Protein AF-A0A2W1DIC0-F1 (afdb_monomer_lite)

Sequence (250 aa):
MKRNQKINVSHQEVILMSDQAVETLIDGVRSHMSVMFKICEAIAMLDMIGAFAQLVTVNNYTQPQLTDTLAIDAGRHPIKEKIMQTKFVPNDVYATQQTRFQIITGCNMSGKSTYVRSVALMTIMAQIGSYVPANYASFPILHQLFARLGMDDNIETNVSTFSAEMRDIAFILRNVDRHSLVIIDELGRGTSTRDGLAIALAIAEALVSSRALVWFATHFKDLATIMGERAGVQNLHLAVQVSSILTERV

Foldseek 3Di:
DVVVVVVVVVVVVVVVVVVVVVVVVVVVVVVCVVVVVVVVVVVVVVVVVVVLVVCVVVAVFAQEAADQWWWFAQAFQPPCCVVDPDHTGGDIDTAHLQQQAEEEEEDPPLCLLVVLVSSVVQQVCNVVRHTGRGNYTYDYQADEEQEDADDDDDPPDPDQPLVVSVVSLVVCLVPQALRYEYEAAAFQPRDDPVVRLVVLLVSSVSNNVRSHRYYHYYHPPVSLVVCVVPGNHDYHYRDDDDPPPDPPDD

Radius of gyration: 28.2 Å; chains: 1; bounding box: 58×51×104 Å

InterPro domains:
  IPR000432 DNA mismatch repair protein MutS, C-terminal [PF00488] (102-242)
  IPR000432 DNA mismatch repair protein MutS, C-terminal [PS00486] (180-196)
  IPR000432 DNA mismatch repair protein MutS, C-terminal [SM00534] (99-247)
  IPR027417 P-loop containing nucleoside triphosphate hydrolase [G3DSA:3.40.50.300] (62-248)
  IPR027417 P-loop containing nucleoside triphosphate hydrolase [SSF52540] (61-241)
  IPR036187 DNA mismatch repair protein MutS, core domain superfamily [SSF48334] (2-57)
  IPR045076 DNA mismatch repair MutS [PTHR11361] (3-241)

Structure (mmCIF, N/CA/C/O backbone):
data_AF-A0A2W1DIC0-F1
#
_entry.id   AF-A0A2W1DIC0-F1
#
loop_
_atom_site.group_PDB
_atom_site.id
_atom_site.type_symbol
_atom_site.label_atom_id
_atom_site.label_alt_id
_atom_site.label_comp_id
_atom_site.label_asym_id
_atom_site.label_entity_id
_atom_site.label_seq_id
_atom_site.pdbx_PDB_ins_code
_atom_site.Cartn_x
_atom_site.Cartn_y
_atom_site.Cartn_z
_atom_site.occupancy
_atom_site.B_iso_or_equiv
_atom_site.auth_seq_id
_atom_site.auth_comp_id
_atom_site.auth_asym_id
_atom_site.auth_atom_id
_atom_site.pdbx_PDB_model_num
ATOM 1 N N . MET A 1 1 ? -28.630 36.561 60.804 1.00 62.22 1 MET A N 1
ATOM 2 C CA . MET A 1 1 ? -27.604 35.510 61.011 1.00 62.22 1 MET A CA 1
ATOM 3 C C . MET A 1 1 ? -28.170 34.085 61.029 1.00 62.22 1 MET A C 1
ATOM 5 O O . MET A 1 1 ? -27.866 33.357 60.098 1.00 62.22 1 MET A O 1
ATOM 9 N N . LYS A 1 2 ? -29.040 33.679 61.975 1.00 71.00 2 LYS A N 1
ATOM 10 C CA . LYS A 1 2 ? -29.542 32.281 62.075 1.00 71.00 2 LYS A CA 1
ATOM 11 C C . LYS A 1 2 ? -30.281 31.734 60.834 1.00 71.00 2 LYS A C 1
ATOM 13 O O . LYS A 1 2 ? -30.139 30.559 60.519 1.00 71.00 2 LYS A O 1
ATOM 18 N N . ARG A 1 3 ? -31.051 32.565 60.113 1.00 74.31 3 ARG A N 1
ATOM 19 C CA . ARG A 1 3 ? -31.735 32.161 58.861 1.00 74.31 3 ARG A CA 1
ATOM 20 C C . ARG A 1 3 ? -30.752 31.846 57.726 1.00 74.31 3 ARG A C 1
ATOM 22 O O . ARG A 1 3 ? -30.883 30.794 57.121 1.00 74.31 3 ARG A O 1
ATOM 29 N N . ASN A 1 4 ? -29.741 32.690 57.506 1.00 82.81 4 ASN A N 1
ATOM 30 C CA . ASN A 1 4 ? -28.702 32.439 56.494 1.00 82.81 4 ASN A CA 1
ATOM 31 C C . ASN A 1 4 ? -27.898 31.174 56.813 1.00 82.81 4 ASN A C 1
ATOM 33 O O . ASN A 1 4 ? -27.557 30.416 55.917 1.00 82.81 4 ASN A O 1
ATOM 37 N N . GLN A 1 5 ? -27.650 30.912 58.097 1.00 84.81 5 GLN A N 1
ATOM 38 C CA . GLN A 1 5 ? -26.963 29.699 58.532 1.00 84.81 5 GLN A CA 1
ATOM 39 C C . GLN A 1 5 ? -27.799 28.437 58.255 1.00 84.81 5 GLN A C 1
ATOM 41 O O . GLN A 1 5 ? -27.263 27.46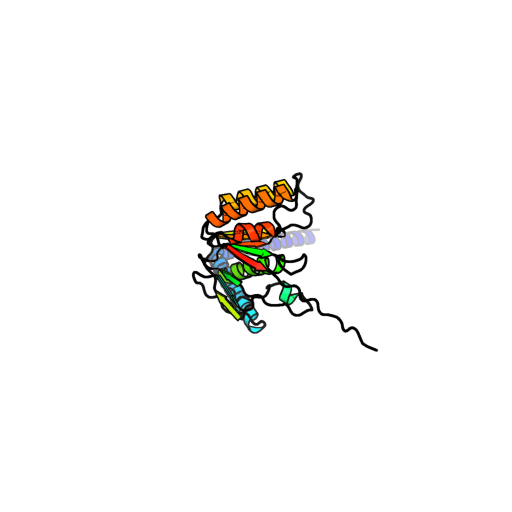1 57.750 1.00 84.81 5 GLN A O 1
ATOM 46 N N . LYS A 1 6 ? -29.120 28.479 58.491 1.00 86.31 6 LYS A N 1
ATOM 47 C CA . LYS A 1 6 ? -30.041 27.396 58.098 1.00 86.31 6 LYS A CA 1
ATOM 48 C C . LYS A 1 6 ? -30.091 27.181 56.583 1.00 86.31 6 LYS A C 1
ATOM 50 O O . LYS A 1 6 ? -30.068 26.039 56.152 1.00 86.31 6 LYS A O 1
ATOM 55 N N . ILE A 1 7 ? -30.123 28.260 55.797 1.00 88.81 7 ILE A N 1
ATOM 56 C CA . ILE A 1 7 ? -30.097 28.178 54.328 1.00 88.81 7 ILE A CA 1
ATOM 57 C C . ILE A 1 7 ? -28.810 27.492 53.855 1.00 88.81 7 ILE A C 1
ATOM 59 O O . ILE A 1 7 ? -28.879 26.591 53.027 1.00 88.81 7 ILE A O 1
ATOM 63 N N . ASN A 1 8 ? -27.656 27.852 54.423 1.00 89.81 8 ASN A N 1
ATOM 64 C CA . ASN A 1 8 ? -26.382 27.225 54.065 1.00 89.81 8 ASN A CA 1
ATOM 65 C C . ASN A 1 8 ? -26.330 25.735 54.430 1.00 89.81 8 ASN A C 1
ATOM 67 O O . ASN A 1 8 ? -25.826 24.946 53.638 1.00 89.81 8 ASN A O 1
ATOM 71 N N . VAL A 1 9 ? -26.872 25.340 55.588 1.00 92.12 9 VAL A N 1
ATOM 72 C CA . VAL A 1 9 ? -26.938 23.923 55.989 1.00 92.12 9 VAL A CA 1
ATOM 73 C C . VAL A 1 9 ? -27.838 23.129 55.042 1.00 92.12 9 VAL A C 1
ATOM 75 O O . VAL A 1 9 ? -27.409 22.101 54.530 1.00 92.12 9 VAL A O 1
ATOM 78 N N . SER A 1 10 ? -29.038 23.629 54.731 1.00 91.12 10 SER A N 1
ATOM 79 C CA . SER A 1 10 ? -29.931 22.966 53.771 1.00 91.12 10 SER A CA 1
ATOM 80 C C . SER A 1 10 ? -29.324 22.888 52.367 1.00 91.12 10 SER A C 1
ATOM 82 O O . SER A 1 10 ? -29.499 21.891 51.680 1.00 91.12 10 SER A O 1
ATOM 84 N N . HIS A 1 11 ? -28.572 23.905 51.941 1.00 92.88 11 HIS A N 1
ATOM 85 C CA . HIS A 1 11 ? -27.862 23.878 50.663 1.00 92.88 11 HIS A CA 1
ATOM 86 C C . HIS A 1 11 ? -26.761 22.804 50.631 1.00 92.88 11 HIS A C 1
ATOM 88 O O . HIS A 1 11 ? -26.631 22.092 49.640 1.00 92.88 11 HIS A O 1
ATOM 94 N N . GLN A 1 12 ? -25.986 22.652 51.710 1.00 93.00 12 GLN A N 1
ATOM 95 C CA . GLN A 1 12 ? -24.980 21.588 51.819 1.00 93.00 12 GLN A CA 1
ATOM 96 C C . GLN A 1 12 ? -25.612 20.192 51.822 1.00 93.00 12 GLN A C 1
ATOM 98 O O . GLN A 1 12 ? -25.089 19.288 51.179 1.00 93.00 12 GLN A O 1
ATOM 103 N N . GLU A 1 13 ? -26.746 20.028 52.501 1.00 93.88 13 GLU A N 1
ATOM 104 C CA . GLU A 1 13 ? -27.488 18.766 52.538 1.00 93.88 13 GLU A CA 1
ATOM 105 C C . GLU A 1 13 ? -28.014 18.377 51.148 1.00 93.88 13 GLU A C 1
ATOM 107 O O . GLU A 1 13 ? -27.841 17.238 50.723 1.00 93.88 13 GLU A O 1
ATOM 112 N N . VAL A 1 14 ? -28.550 19.339 50.387 1.00 94.94 14 VAL A N 1
ATOM 113 C CA . VAL A 1 14 ? -28.974 19.116 48.993 1.00 94.94 14 VAL A CA 1
ATOM 114 C C . VAL A 1 14 ? -27.804 18.686 48.106 1.00 94.94 14 VAL A C 1
ATOM 116 O O . VAL A 1 14 ? -27.973 17.779 47.291 1.00 94.94 14 VAL A O 1
ATOM 119 N N . ILE A 1 15 ? -26.623 19.295 48.260 1.00 95.50 15 ILE A N 1
ATOM 120 C CA . ILE A 1 15 ? -25.428 18.895 47.500 1.00 95.50 15 ILE A CA 1
ATOM 121 C C . ILE A 1 15 ? -25.022 17.463 47.853 1.00 95.50 15 ILE A C 1
ATOM 123 O O . ILE A 1 15 ? -24.883 16.644 46.954 1.00 95.50 15 ILE A O 1
ATOM 127 N N . LEU A 1 16 ? -24.917 17.134 49.144 1.00 95.62 16 LEU A N 1
ATOM 128 C CA . LEU A 1 16 ? -24.534 15.792 49.597 1.00 95.62 16 LEU A CA 1
ATOM 129 C C . LEU A 1 16 ? -25.496 14.711 49.088 1.00 95.62 16 LEU A C 1
ATOM 131 O O . LEU A 1 16 ? -25.061 13.669 48.603 1.00 95.62 16 LEU A O 1
ATOM 135 N N . MET A 1 17 ? -26.805 14.970 49.153 1.00 95.25 17 MET A N 1
ATOM 136 C CA . MET A 1 17 ? -27.811 14.053 48.613 1.00 95.25 17 MET A CA 1
ATOM 137 C C . MET A 1 17 ? -27.709 13.916 47.088 1.00 95.25 17 MET A C 1
ATOM 139 O O . MET A 1 17 ? -27.950 12.833 46.554 1.00 95.25 17 MET A O 1
ATOM 143 N N . SER A 1 18 ? -27.348 14.994 46.386 1.00 95.81 18 SER A N 1
ATOM 144 C CA . SER A 1 18 ? -27.153 14.974 44.932 1.00 95.81 18 SER A CA 1
ATOM 145 C C . SER A 1 18 ? -25.925 14.151 44.545 1.00 95.81 18 SER A C 1
ATOM 147 O O . SER A 1 18 ? -26.024 13.309 43.654 1.00 95.81 18 SER A O 1
ATOM 149 N N . ASP A 1 19 ? -24.803 14.326 45.246 1.00 96.44 19 ASP A N 1
ATOM 150 C CA . ASP A 1 19 ? -23.578 13.554 45.016 1.00 96.44 19 ASP A CA 1
ATOM 151 C C . ASP A 1 19 ? -23.823 12.060 45.258 1.00 96.44 19 ASP A C 1
ATOM 153 O O . ASP A 1 19 ? -23.494 11.230 44.412 1.00 96.44 19 ASP A O 1
ATOM 157 N N . GLN A 1 20 ? -24.513 11.714 46.350 1.00 96.44 20 GLN A N 1
ATOM 158 C CA . GLN A 1 20 ? -24.865 10.326 46.653 1.00 96.44 20 GLN A CA 1
ATOM 159 C C . GLN A 1 20 ? -25.781 9.706 45.584 1.00 96.44 20 GLN A C 1
ATOM 161 O O . GLN A 1 20 ? -25.630 8.531 45.228 1.00 96.44 20 GLN A O 1
ATOM 166 N N . ALA A 1 21 ? -26.726 10.481 45.042 1.00 96.31 21 ALA A N 1
ATOM 167 C CA . ALA A 1 21 ? -27.573 10.028 43.942 1.00 96.31 21 ALA A CA 1
ATOM 168 C C . ALA A 1 21 ? -26.755 9.776 42.663 1.00 96.31 21 ALA A C 1
ATOM 170 O O . ALA A 1 21 ? -26.974 8.763 41.996 1.00 96.31 21 ALA A O 1
ATOM 171 N N . VAL A 1 22 ? -25.792 10.649 42.342 1.00 96.75 22 VAL A N 1
ATOM 172 C CA . VAL A 1 22 ? -24.890 10.481 41.190 1.00 96.75 22 VAL A CA 1
ATOM 173 C C . VAL A 1 22 ? -23.986 9.260 41.366 1.00 96.75 22 VAL A C 1
ATOM 175 O O . VAL A 1 22 ? -23.890 8.460 40.438 1.00 96.75 22 VAL A O 1
ATOM 178 N N . GLU A 1 23 ? -23.375 9.065 42.536 1.00 95.94 23 GLU A N 1
ATOM 179 C CA . GLU A 1 23 ? -22.540 7.888 42.823 1.00 95.94 23 GLU A CA 1
ATOM 180 C C . GLU A 1 23 ? -23.328 6.586 42.659 1.00 95.94 23 GLU A C 1
ATOM 182 O O . GLU A 1 23 ? -22.889 5.678 41.953 1.00 95.94 23 GLU A O 1
ATOM 187 N N . THR A 1 24 ? -24.544 6.531 43.213 1.00 96.06 24 THR A N 1
ATOM 188 C CA . THR A 1 24 ? -25.430 5.363 43.080 1.00 96.06 24 THR A CA 1
ATOM 189 C C . THR A 1 24 ? -25.750 5.069 41.612 1.00 96.06 24 THR A C 1
ATOM 191 O O . THR A 1 24 ? -25.794 3.912 41.190 1.00 96.06 24 THR A O 1
ATOM 194 N N . LEU A 1 25 ? -25.955 6.115 40.807 1.00 95.44 25 LEU A N 1
ATOM 195 C CA . LEU A 1 25 ? -26.259 5.986 39.385 1.00 95.44 25 LEU A CA 1
ATOM 196 C C . LEU A 1 25 ? -25.032 5.521 38.589 1.00 95.44 25 LEU A C 1
ATOM 198 O O . LEU A 1 25 ? -25.156 4.639 37.739 1.00 95.44 25 LEU A O 1
ATOM 202 N N . ILE A 1 26 ? -23.842 6.043 38.902 1.00 95.50 26 ILE A N 1
ATOM 203 C CA . ILE A 1 26 ? -22.571 5.599 38.314 1.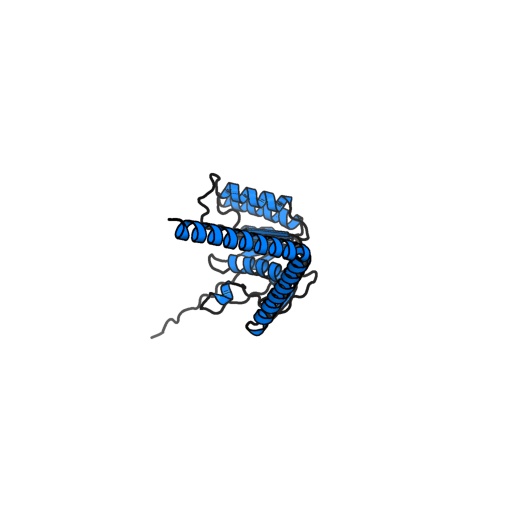00 95.50 26 ILE A CA 1
ATOM 204 C C . ILE A 1 26 ? -22.322 4.122 38.630 1.00 95.50 26 ILE A C 1
ATOM 206 O O . ILE A 1 26 ? -21.992 3.357 37.721 1.00 95.50 26 ILE A O 1
ATOM 210 N N . ASP A 1 27 ? -22.512 3.693 39.876 1.00 94.38 27 ASP A N 1
ATOM 211 C CA . ASP A 1 27 ? -22.325 2.293 40.263 1.00 94.38 27 ASP A CA 1
ATOM 212 C C . ASP A 1 27 ? -23.362 1.370 39.605 1.00 94.38 27 ASP A C 1
ATOM 214 O O . ASP A 1 27 ? -23.017 0.286 39.120 1.00 94.38 27 ASP A O 1
ATOM 218 N N . GLY A 1 28 ? -24.606 1.837 39.459 1.00 94.62 28 GLY A N 1
ATOM 219 C CA . GLY A 1 28 ? -25.629 1.161 38.661 1.00 94.62 28 GLY A CA 1
ATOM 220 C C . GLY A 1 28 ? -25.210 0.977 37.196 1.00 94.62 28 GLY A C 1
ATOM 221 O O . GLY A 1 28 ? -25.314 -0.126 36.651 1.00 94.62 28 GLY A O 1
ATOM 222 N N . VAL A 1 29 ? -24.670 2.020 36.558 1.00 94.25 29 VAL A N 1
ATOM 223 C CA . VAL A 1 29 ? -24.181 1.967 35.167 1.00 94.25 29 VAL A CA 1
ATOM 224 C C . VAL A 1 29 ? -22.951 1.066 35.032 1.00 94.25 29 VAL A C 1
ATOM 226 O O . VAL A 1 29 ? -22.863 0.298 34.073 1.00 94.25 29 VAL A O 1
ATOM 229 N N . ARG A 1 30 ? -22.026 1.080 36.002 1.00 94.62 30 ARG A N 1
ATOM 230 C CA . ARG A 1 30 ? -20.813 0.238 35.992 1.00 94.62 30 ARG A CA 1
ATOM 231 C C . ARG A 1 30 ? -21.132 -1.247 35.854 1.00 94.62 30 ARG A C 1
ATOM 233 O O . ARG A 1 30 ? -20.439 -1.943 35.113 1.00 94.62 30 ARG A O 1
ATOM 240 N N . SER A 1 31 ? -22.204 -1.721 36.491 1.00 94.00 31 SER A N 1
ATOM 241 C CA . SER A 1 31 ? -22.643 -3.120 36.365 1.00 94.00 31 SER A CA 1
ATOM 242 C C . SER A 1 31 ? -23.033 -3.523 34.929 1.00 94.00 31 SER A C 1
ATOM 244 O O . SER A 1 31 ? -22.953 -4.698 34.576 1.00 94.00 31 SER A O 1
ATOM 246 N N . HIS A 1 32 ? -23.362 -2.550 34.072 1.00 95.62 32 HIS A N 1
ATOM 247 C CA . HIS A 1 32 ? -23.769 -2.745 32.676 1.00 95.62 32 HIS A CA 1
ATOM 248 C C . HIS A 1 32 ? -22.679 -2.382 31.658 1.00 95.62 32 HIS A C 1
ATOM 250 O O . HIS A 1 32 ? -22.901 -2.491 30.450 1.00 95.62 32 HIS A O 1
ATOM 256 N N . MET A 1 33 ? -21.492 -1.970 32.111 1.00 94.81 33 MET A N 1
ATOM 257 C CA . MET A 1 33 ? -20.450 -1.409 31.247 1.00 94.81 33 MET A CA 1
ATOM 258 C C . MET A 1 33 ? -20.020 -2.378 30.132 1.00 94.81 33 MET A C 1
ATOM 260 O O . MET A 1 33 ? -19.818 -1.968 28.991 1.00 94.81 33 MET A O 1
ATOM 264 N N . SER A 1 34 ? -19.964 -3.682 30.424 1.00 95.31 34 SER A N 1
ATOM 265 C CA . SER A 1 34 ? -19.635 -4.718 29.434 1.00 95.31 34 SER A CA 1
ATOM 266 C C . SER A 1 34 ? -20.678 -4.834 28.316 1.00 95.31 34 SER A C 1
ATOM 268 O O . SER A 1 34 ? -20.320 -5.035 27.157 1.00 95.31 34 SER A O 1
ATOM 270 N N . VAL A 1 35 ? -21.966 -4.687 28.638 1.00 96.50 35 VAL A N 1
ATOM 271 C CA . VAL A 1 35 ? -23.059 -4.700 27.655 1.00 96.50 35 VAL A CA 1
ATOM 272 C C . VAL A 1 35 ? -23.042 -3.415 26.834 1.00 96.50 35 VAL A C 1
ATOM 274 O O . VAL A 1 35 ? -23.206 -3.474 25.618 1.00 96.50 35 VAL A O 1
ATOM 277 N N . MET A 1 36 ? -22.773 -2.270 27.465 1.00 95.88 36 MET A N 1
ATOM 278 C CA . MET A 1 36 ? -22.653 -0.994 26.756 1.00 95.88 36 MET A CA 1
ATOM 279 C C . MET A 1 36 ? -21.527 -1.019 25.717 1.00 95.88 36 MET A C 1
ATOM 281 O O . MET A 1 36 ? -21.762 -0.609 24.585 1.00 95.88 36 MET A O 1
ATOM 285 N N . PHE A 1 37 ? -20.348 -1.564 26.042 1.00 96.38 37 PHE A N 1
ATOM 286 C CA . PHE A 1 37 ? -19.265 -1.707 25.059 1.00 96.38 37 PHE A CA 1
ATOM 287 C C . PHE A 1 37 ? -19.665 -2.580 23.864 1.00 96.38 37 PHE A C 1
ATOM 289 O O . PHE A 1 37 ? -19.414 -2.189 22.727 1.00 96.38 37 PHE A O 1
ATOM 296 N N . LYS A 1 38 ? -20.369 -3.697 24.093 1.00 96.94 38 LYS A N 1
ATOM 297 C CA . LYS A 1 38 ? -20.889 -4.543 23.002 1.00 96.94 38 LYS A CA 1
ATOM 298 C C . LYS A 1 38 ? -21.884 -3.801 22.108 1.00 96.94 38 LYS A C 1
ATOM 300 O O . LYS A 1 38 ? -21.869 -3.979 20.895 1.00 96.94 38 LYS A O 1
ATOM 305 N N . ILE A 1 39 ? -22.748 -2.970 22.696 1.00 97.50 39 ILE A N 1
ATOM 306 C CA . ILE A 1 39 ? -23.685 -2.130 21.937 1.00 97.50 39 ILE A CA 1
ATOM 307 C C . ILE A 1 39 ? -22.912 -1.097 21.110 1.00 97.50 39 ILE A C 1
ATOM 309 O O . ILE A 1 39 ? -23.202 -0.937 19.927 1.00 97.50 39 ILE A O 1
ATOM 313 N N . CYS A 1 40 ? -21.908 -0.438 21.693 1.00 97.62 40 CYS A N 1
ATOM 314 C CA . CYS A 1 40 ? -21.058 0.510 20.974 1.00 97.62 40 CYS A CA 1
ATOM 315 C C . CYS A 1 40 ? -20.336 -0.149 19.790 1.00 97.62 40 CYS A C 1
ATOM 317 O O . CYS A 1 40 ? -20.350 0.411 18.699 1.00 97.62 40 CYS A O 1
ATOM 319 N N . GLU A 1 41 ? -19.759 -1.341 19.971 1.00 97.50 41 GLU A N 1
ATOM 320 C CA . GLU A 1 41 ? -19.118 -2.101 18.887 1.00 97.50 41 GLU A CA 1
ATOM 321 C C . GLU A 1 41 ? -20.111 -2.467 17.777 1.00 97.50 41 GLU A C 1
ATOM 323 O O . GLU A 1 41 ? -19.812 -2.292 16.596 1.00 97.50 41 GLU A O 1
ATOM 328 N N . ALA A 1 42 ? -21.314 -2.922 18.141 1.00 97.81 42 ALA A N 1
ATOM 329 C CA . ALA A 1 42 ? -22.351 -3.265 17.173 1.00 97.81 42 ALA A CA 1
ATOM 330 C C . ALA A 1 42 ? -22.818 -2.043 16.365 1.00 97.81 42 ALA A C 1
ATOM 332 O O . ALA A 1 42 ? -22.948 -2.129 15.144 1.00 97.81 42 ALA A O 1
ATOM 333 N N . ILE A 1 43 ? -23.033 -0.901 17.028 1.00 98.19 43 ILE A N 1
ATOM 334 C CA . ILE A 1 43 ? -23.408 0.358 16.369 1.00 98.19 43 ILE A CA 1
ATOM 335 C C . ILE A 1 43 ? -22.271 0.847 15.469 1.00 98.19 43 ILE A C 1
ATOM 337 O O . ILE A 1 43 ? -22.528 1.206 14.325 1.00 98.19 43 ILE A O 1
ATOM 341 N N . ALA A 1 44 ? -21.022 0.813 15.941 1.00 97.88 44 ALA A N 1
ATOM 342 C CA . ALA A 1 44 ? -19.863 1.233 15.155 1.00 97.88 44 ALA A CA 1
ATOM 343 C C . ALA A 1 44 ? -19.673 0.366 13.900 1.00 97.88 44 ALA A C 1
ATOM 345 O O . ALA A 1 44 ? -19.390 0.884 12.821 1.00 97.88 44 ALA A O 1
ATOM 346 N N . MET A 1 45 ? -19.866 -0.952 14.013 1.00 96.81 45 MET A N 1
ATOM 347 C CA . MET A 1 45 ? -19.796 -1.857 12.866 1.00 96.81 45 MET A CA 1
ATOM 348 C C . MET A 1 45 ? -20.937 -1.609 11.873 1.00 96.81 45 MET A C 1
ATOM 350 O O . MET A 1 45 ? -20.700 -1.606 10.665 1.00 96.81 45 MET A O 1
ATOM 354 N N . LEU A 1 46 ? -22.158 -1.365 12.363 1.00 97.69 46 LEU A N 1
ATOM 355 C CA . LEU A 1 46 ? -23.299 -1.013 11.517 1.00 97.69 46 LEU A CA 1
ATOM 356 C C . LEU A 1 46 ? -23.065 0.307 10.769 1.00 97.69 46 LEU A C 1
ATOM 358 O O . LEU A 1 46 ? -23.328 0.372 9.571 1.00 97.69 46 LEU A O 1
ATOM 362 N N . ASP A 1 47 ? -22.547 1.327 11.455 1.00 97.94 47 ASP A N 1
ATOM 363 C CA . ASP A 1 47 ? -22.219 2.630 10.868 1.00 97.94 47 ASP A CA 1
ATOM 364 C C . ASP A 1 47 ? -21.144 2.497 9.778 1.00 97.94 47 ASP A C 1
ATOM 366 O O . ASP A 1 47 ? -21.318 2.978 8.660 1.00 97.94 47 ASP A O 1
ATOM 370 N N . MET A 1 48 ? -20.080 1.732 10.046 1.00 96.19 48 MET A N 1
ATOM 371 C CA . MET A 1 48 ? -19.014 1.464 9.076 1.00 96.19 48 MET A CA 1
ATOM 372 C C . MET A 1 48 ? -19.528 0.746 7.816 1.00 96.19 48 MET A C 1
ATOM 374 O O . MET A 1 48 ? -19.250 1.185 6.696 1.00 96.19 48 MET A O 1
ATOM 378 N N . ILE A 1 49 ? -20.326 -0.317 7.972 1.00 95.69 49 ILE A N 1
ATOM 379 C CA . ILE A 1 49 ? -20.909 -1.045 6.832 1.00 95.69 49 ILE A CA 1
ATOM 380 C C . ILE A 1 49 ? -21.904 -0.153 6.073 1.00 95.69 49 ILE A C 1
ATOM 382 O O . ILE A 1 49 ? -21.912 -0.147 4.839 1.00 95.69 49 ILE A O 1
ATOM 386 N N . GLY A 1 50 ? -22.712 0.634 6.790 1.00 96.38 50 GLY A N 1
ATOM 387 C CA . GLY A 1 50 ? -23.630 1.613 6.208 1.00 96.38 50 GLY A CA 1
ATOM 388 C C . GLY A 1 50 ? -22.902 2.665 5.370 1.00 96.38 50 GLY A C 1
ATOM 389 O O . GLY A 1 50 ? -23.305 2.938 4.237 1.00 96.38 50 GLY A O 1
ATOM 390 N N . ALA A 1 51 ? -21.776 3.182 5.866 1.00 95.38 51 ALA A N 1
ATOM 391 C CA . ALA A 1 51 ? -20.928 4.121 5.140 1.00 95.38 51 ALA A CA 1
ATOM 392 C C . ALA A 1 51 ? -20.331 3.499 3.864 1.00 95.38 51 ALA A C 1
ATOM 394 O O . ALA A 1 51 ? -20.308 4.146 2.814 1.00 95.38 51 ALA A O 1
ATOM 395 N N . PHE A 1 52 ? -19.899 2.232 3.905 1.00 95.25 52 PHE A N 1
ATOM 396 C CA . PHE A 1 52 ? -19.432 1.521 2.707 1.00 95.25 52 PHE A CA 1
ATOM 397 C C . PHE A 1 52 ? -20.551 1.307 1.681 1.00 95.25 52 PHE A C 1
ATOM 399 O O . PHE A 1 52 ? -20.324 1.503 0.488 1.00 95.25 52 PHE A O 1
ATOM 406 N N . ALA A 1 53 ? -21.768 0.975 2.113 1.00 94.31 53 ALA A N 1
ATOM 407 C CA . ALA A 1 53 ? -22.914 0.851 1.210 1.00 94.31 53 ALA A CA 1
ATOM 408 C C . ALA A 1 53 ? -23.287 2.198 0.557 1.00 94.31 53 ALA A C 1
ATOM 410 O O . ALA A 1 53 ? -23.541 2.274 -0.651 1.00 94.31 53 ALA A O 1
ATOM 411 N N . GLN A 1 54 ? -23.257 3.288 1.331 1.00 94.56 54 GLN A N 1
ATOM 412 C CA . GLN A 1 54 ? -23.486 4.636 0.814 1.00 94.56 54 GLN A CA 1
ATOM 413 C C . GLN A 1 54 ? -22.419 5.037 -0.216 1.00 94.56 54 GLN A C 1
ATOM 415 O O . GLN A 1 54 ? -22.753 5.617 -1.253 1.00 94.56 54 GLN A O 1
ATOM 420 N N . LEU A 1 55 ? -21.150 4.690 0.028 1.00 91.75 55 LEU A N 1
ATOM 421 C CA . LEU A 1 55 ? -20.034 4.976 -0.877 1.00 91.75 55 LEU A CA 1
ATOM 422 C C . LEU A 1 55 ? -20.285 4.429 -2.290 1.00 91.75 55 LEU A C 1
ATOM 424 O O . LEU A 1 55 ? -20.042 5.150 -3.256 1.00 91.75 55 LEU A O 1
ATOM 428 N N . VAL A 1 56 ? -20.799 3.202 -2.403 1.00 91.81 56 VAL A N 1
ATOM 429 C CA . VAL A 1 56 ? -21.093 2.527 -3.685 1.00 91.81 56 VAL A CA 1
ATOM 430 C C . VAL A 1 56 ? -22.359 3.068 -4.350 1.00 91.81 56 VAL A C 1
ATOM 432 O O . VAL A 1 56 ? -22.493 3.034 -5.566 1.00 91.81 56 VAL A O 1
ATOM 435 N N . THR A 1 57 ? -23.295 3.606 -3.567 1.00 90.56 57 THR A N 1
ATOM 436 C CA . THR A 1 57 ? -24.528 4.197 -4.114 1.00 90.56 57 THR A CA 1
ATOM 437 C C . THR A 1 57 ? -24.249 5.529 -4.811 1.00 90.56 57 THR A C 1
ATOM 439 O O . THR A 1 57 ? -24.864 5.854 -5.823 1.00 90.56 57 THR A O 1
ATOM 442 N N . VAL A 1 58 ? -23.315 6.315 -4.269 1.00 89.38 58 VAL A N 1
ATOM 443 C CA . VAL A 1 58 ? -22.968 7.647 -4.794 1.00 89.38 58 VAL A CA 1
ATOM 444 C C . VAL A 1 58 ? -21.849 7.577 -5.836 1.00 89.38 58 VAL A C 1
ATOM 446 O O . VAL A 1 58 ? -21.734 8.457 -6.688 1.00 89.38 58 VAL A O 1
ATOM 449 N N . ASN A 1 59 ? -21.002 6.548 -5.773 1.00 88.31 59 ASN A N 1
ATOM 450 C CA . ASN A 1 59 ? -19.801 6.437 -6.591 1.00 88.31 59 ASN A CA 1
ATOM 451 C C . ASN A 1 59 ? -19.727 5.078 -7.275 1.00 88.31 59 ASN A C 1
ATOM 453 O O . ASN A 1 59 ? -20.055 4.062 -6.679 1.00 88.31 59 ASN A O 1
ATOM 457 N N . ASN A 1 60 ? -19.179 5.047 -8.488 1.00 90.12 60 ASN A N 1
ATOM 458 C CA . ASN A 1 60 ? -18.986 3.808 -9.243 1.00 90.12 60 ASN A CA 1
ATOM 459 C C . ASN A 1 60 ? -17.838 2.981 -8.648 1.00 90.12 60 ASN A C 1
ATOM 461 O O . ASN A 1 60 ? -16.724 3.036 -9.161 1.00 90.12 60 ASN A O 1
ATOM 465 N N . TYR A 1 61 ? -18.062 2.304 -7.526 1.00 95.31 61 TYR A N 1
ATOM 466 C CA . TYR A 1 61 ? -17.085 1.434 -6.873 1.00 95.31 61 TYR A CA 1
ATOM 467 C C . TYR A 1 61 ? -17.532 -0.018 -7.054 1.00 95.31 61 TYR A C 1
ATOM 469 O O . TYR A 1 61 ? -18.726 -0.308 -7.045 1.00 95.31 61 TYR A O 1
ATOM 477 N N . THR A 1 62 ? -16.580 -0.930 -7.223 1.00 95.56 62 THR A N 1
ATOM 478 C CA . THR A 1 62 ? -16.850 -2.347 -7.486 1.00 95.56 62 THR A CA 1
ATOM 479 C C . THR A 1 62 ? -16.446 -3.208 -6.298 1.00 95.56 62 THR A C 1
ATOM 481 O O . THR A 1 62 ? -15.549 -2.846 -5.528 1.00 95.56 62 THR A O 1
ATOM 484 N N . GLN A 1 63 ? -17.130 -4.338 -6.126 1.00 96.75 63 GLN A N 1
ATOM 485 C CA . GLN A 1 63 ? -16.801 -5.297 -5.079 1.00 96.75 63 GLN A CA 1
ATOM 486 C C . GLN A 1 63 ? -15.510 -6.030 -5.473 1.00 96.75 63 GLN A C 1
ATOM 488 O O . GLN A 1 63 ? -15.485 -6.666 -6.530 1.00 96.75 63 GLN A O 1
ATOM 493 N N . PRO A 1 64 ? -14.441 -5.971 -4.662 1.00 97.50 64 PRO A N 1
ATOM 494 C CA . PRO A 1 64 ? -13.218 -6.696 -4.965 1.00 97.50 64 PRO A CA 1
ATOM 495 C C . PRO A 1 64 ? -13.399 -8.201 -4.738 1.00 97.50 64 PRO A C 1
ATOM 497 O O . PRO A 1 64 ? -14.054 -8.628 -3.787 1.00 97.50 64 PRO A O 1
ATOM 500 N N . GLN A 1 65 ? -12.766 -9.008 -5.586 1.00 97.94 65 GLN A N 1
ATOM 501 C CA . GLN A 1 65 ? -12.637 -10.451 -5.385 1.00 97.94 65 GLN A CA 1
ATOM 502 C C . GLN A 1 65 ? -11.317 -10.773 -4.677 1.00 97.94 65 GLN A C 1
ATOM 504 O O . GLN A 1 65 ? -10.281 -10.188 -4.988 1.00 97.94 65 GLN A O 1
ATOM 509 N N . LEU A 1 66 ? -11.333 -11.715 -3.735 1.00 96.88 66 LEU A N 1
ATOM 510 C CA . LEU A 1 66 ? -10.110 -12.219 -3.110 1.00 96.88 66 LEU A CA 1
ATOM 511 C C . LEU A 1 66 ? -9.635 -13.456 -3.879 1.00 96.88 66 LEU A C 1
ATOM 513 O O . LEU A 1 66 ? -10.280 -14.502 -3.827 1.00 96.88 66 LEU A O 1
ATOM 517 N N . THR A 1 67 ? -8.536 -13.326 -4.620 1.00 96.31 67 THR A N 1
ATOM 518 C CA . THR A 1 67 ? -7.939 -14.401 -5.437 1.00 96.31 67 THR A CA 1
ATOM 519 C C . THR A 1 67 ? -6.416 -14.333 -5.358 1.00 96.31 67 THR A C 1
ATOM 521 O O . THR A 1 67 ? -5.881 -13.372 -4.835 1.00 96.31 67 THR A O 1
ATOM 524 N N . ASP A 1 68 ? -5.671 -15.274 -5.934 1.00 94.12 68 ASP A N 1
ATOM 525 C CA . ASP A 1 68 ? -4.198 -15.222 -5.913 1.00 94.12 68 ASP A CA 1
ATOM 526 C C . ASP A 1 68 ? -3.574 -14.158 -6.846 1.00 94.12 68 ASP A C 1
ATOM 528 O O . ASP A 1 68 ? -2.348 -14.033 -6.919 1.00 94.12 68 ASP A O 1
ATOM 532 N N . THR A 1 69 ? -4.392 -13.401 -7.586 1.00 95.62 69 THR A N 1
ATOM 533 C CA . THR A 1 69 ? -3.939 -12.436 -8.600 1.00 95.62 69 THR A CA 1
ATOM 534 C C . THR A 1 69 ? -4.375 -11.019 -8.257 1.00 95.62 69 THR A C 1
ATOM 536 O O . THR A 1 69 ? -5.547 -10.771 -7.957 1.00 95.62 69 THR A O 1
ATOM 539 N N . LEU A 1 70 ? -3.439 -10.071 -8.370 1.00 97.62 70 LEU A N 1
ATOM 540 C CA . LEU A 1 70 ? -3.752 -8.650 -8.301 1.00 97.62 70 LEU A CA 1
ATOM 541 C C . LEU A 1 70 ? -4.121 -8.184 -9.708 1.00 97.62 70 LEU A C 1
ATOM 543 O O . LEU A 1 70 ? -3.258 -8.096 -10.578 1.00 97.62 70 LEU A O 1
ATOM 547 N N . ALA A 1 71 ? -5.400 -7.915 -9.937 1.00 97.94 71 ALA A N 1
ATOM 548 C CA . ALA A 1 71 ? -5.918 -7.453 -11.218 1.00 97.94 71 ALA A CA 1
ATOM 549 C C . ALA A 1 71 ? -6.919 -6.324 -10.984 1.00 97.94 71 ALA A C 1
ATOM 551 O O . ALA A 1 71 ? -7.869 -6.498 -10.231 1.00 97.94 71 ALA A O 1
ATOM 552 N N . ILE A 1 72 ? -6.718 -5.176 -11.617 1.00 97.94 72 ILE A N 1
ATOM 553 C CA . ILE A 1 72 ? -7.582 -4.002 -11.498 1.00 97.94 72 ILE A CA 1
ATOM 554 C C . ILE A 1 72 ? -7.831 -3.478 -12.908 1.00 97.94 72 ILE A C 1
ATOM 556 O O . ILE A 1 72 ? -6.877 -3.158 -13.610 1.00 97.94 72 ILE A O 1
ATOM 560 N N . ASP A 1 73 ? -9.099 -3.394 -13.298 1.00 97.44 73 ASP A N 1
ATOM 561 C CA . ASP A 1 73 ? -9.543 -2.777 -14.550 1.00 97.44 73 ASP A CA 1
ATOM 562 C C . ASP A 1 73 ? -10.020 -1.354 -14.273 1.00 97.44 73 ASP A C 1
ATOM 564 O O . ASP A 1 73 ? -10.881 -1.128 -13.411 1.00 97.44 73 ASP A O 1
ATOM 568 N N . ALA A 1 74 ? -9.461 -0.394 -15.003 1.00 95.56 74 ALA A N 1
ATOM 569 C CA . ALA A 1 74 ? -9.780 1.019 -14.889 1.00 95.56 74 ALA A CA 1
ATOM 570 C C . ALA A 1 74 ? -9.730 1.561 -13.439 1.00 95.56 74 ALA A C 1
ATOM 572 O O . ALA A 1 74 ? -10.625 2.284 -12.985 1.00 95.56 74 ALA A O 1
ATOM 573 N N . GLY A 1 75 ? -8.667 1.227 -12.702 1.00 96.19 75 GLY A N 1
ATOM 574 C CA . GLY A 1 75 ? -8.459 1.658 -11.321 1.00 96.19 75 GLY A CA 1
ATOM 575 C C . GLY A 1 75 ? -8.228 3.165 -11.196 1.00 96.19 75 GLY A C 1
ATOM 576 O O . GLY A 1 75 ? -7.468 3.767 -11.962 1.00 96.19 75 GLY A O 1
ATOM 577 N N . ARG A 1 76 ? -8.871 3.795 -10.209 1.00 94.94 76 ARG A N 1
ATOM 578 C CA . ARG A 1 76 ? -8.755 5.235 -9.927 1.00 94.94 76 ARG A CA 1
ATOM 579 C C . ARG A 1 76 ? -8.203 5.472 -8.529 1.00 94.94 76 ARG A C 1
ATOM 581 O O . ARG A 1 76 ? -8.367 4.663 -7.623 1.00 94.94 76 ARG A O 1
ATOM 588 N N . HIS A 1 77 ? -7.525 6.597 -8.327 1.00 94.88 77 HIS A N 1
ATOM 589 C CA . HIS A 1 77 ? -6.987 6.921 -7.009 1.00 94.88 77 HIS A CA 1
ATOM 590 C C . HIS A 1 77 ? -8.121 7.405 -6.078 1.00 94.88 77 HIS A C 1
ATOM 592 O O . HIS A 1 77 ? -8.647 8.493 -6.327 1.00 94.88 77 HIS A O 1
ATOM 598 N N . PRO A 1 78 ? -8.417 6.715 -4.952 1.00 92.06 78 PRO A N 1
ATOM 599 C CA . PRO A 1 78 ? -9.614 6.973 -4.132 1.00 92.06 78 PRO A CA 1
ATOM 600 C C . PRO A 1 78 ? -9.764 8.425 -3.654 1.00 92.06 78 PRO A C 1
ATOM 602 O O . PRO A 1 78 ? -10.864 8.962 -3.597 1.00 92.06 78 PRO A O 1
ATOM 605 N N . ILE A 1 79 ? -8.641 9.071 -3.320 1.00 91.88 79 ILE A N 1
ATOM 606 C CA . ILE A 1 79 ? -8.610 10.465 -2.850 1.00 91.88 79 ILE A CA 1
ATOM 607 C C . ILE A 1 79 ? -8.547 11.465 -4.016 1.00 91.88 79 ILE A C 1
ATOM 609 O O . ILE A 1 79 ? -9.366 12.378 -4.098 1.00 91.88 79 ILE A O 1
ATOM 613 N N . LYS A 1 80 ? -7.579 11.320 -4.935 1.00 88.94 80 LYS A N 1
ATOM 614 C CA . LYS A 1 80 ? -7.364 12.307 -6.005 1.00 88.94 80 LYS A CA 1
ATOM 615 C C . LYS A 1 80 ? -8.545 12.427 -6.962 1.00 88.94 80 LYS A C 1
ATOM 617 O O . LYS A 1 80 ? -8.807 13.535 -7.411 1.00 88.94 80 LYS A O 1
ATOM 622 N N . GLU A 1 81 ? -9.278 11.347 -7.226 1.00 86.12 81 GLU A N 1
ATOM 623 C CA . GLU A 1 81 ? -10.483 11.407 -8.062 1.00 86.12 81 GLU A CA 1
ATOM 624 C C . GLU A 1 81 ? -11.527 12.397 -7.518 1.00 86.12 81 GLU A C 1
ATOM 626 O O . GLU A 1 81 ? -12.234 13.027 -8.296 1.00 86.12 81 GLU A O 1
ATOM 631 N N . LYS A 1 82 ? -11.612 12.564 -6.192 1.00 84.81 82 LYS A N 1
ATOM 632 C CA . LYS A 1 82 ? -12.589 13.453 -5.546 1.00 84.81 82 LYS A CA 1
ATOM 633 C C . LYS A 1 82 ? -12.154 14.907 -5.469 1.00 84.81 82 LYS A C 1
ATOM 635 O O . LYS A 1 82 ? -13.004 15.786 -5.395 1.00 84.81 82 LYS A O 1
ATOM 640 N N . ILE A 1 83 ? -10.847 15.150 -5.444 1.00 87.56 83 ILE A N 1
ATOM 641 C CA . ILE A 1 83 ? -10.282 16.488 -5.233 1.00 87.56 83 ILE A CA 1
ATOM 642 C C . ILE A 1 83 ? -9.947 17.163 -6.566 1.00 87.56 83 ILE A C 1
ATOM 644 O O . ILE A 1 83 ? -10.010 18.386 -6.678 1.00 87.56 83 ILE A O 1
ATOM 648 N N . MET A 1 84 ? -9.564 16.387 -7.583 1.00 81.50 84 MET A N 1
ATOM 649 C CA . MET A 1 84 ? -9.192 16.945 -8.877 1.00 81.50 84 MET A CA 1
ATOM 650 C C . MET A 1 84 ? -10.420 17.500 -9.603 1.00 81.50 84 MET A C 1
ATOM 652 O O . MET A 1 84 ? -11.426 16.819 -9.766 1.00 81.50 84 MET A O 1
ATOM 656 N N . GLN A 1 85 ? -10.308 18.742 -10.080 1.00 72.81 85 GLN A N 1
ATOM 657 C CA . GLN A 1 85 ? -11.336 19.373 -10.918 1.00 72.81 85 GLN A CA 1
ATOM 658 C C . GLN A 1 85 ? -11.396 18.752 -12.319 1.00 72.81 85 GLN A C 1
ATOM 660 O O . GLN A 1 85 ? -12.427 18.788 -12.985 1.00 72.81 85 GLN A O 1
ATOM 665 N N . THR A 1 86 ? -10.276 18.194 -12.781 1.00 79.69 86 THR A N 1
ATOM 666 C CA . THR A 1 86 ? -10.170 17.500 -14.061 1.00 79.69 86 THR A CA 1
ATOM 667 C C . THR A 1 86 ? -10.469 16.013 -13.899 1.00 79.69 86 THR A C 1
ATOM 669 O O . THR A 1 86 ? -10.211 15.413 -12.854 1.00 79.69 86 THR A O 1
ATOM 672 N N . LYS A 1 87 ? -11.004 15.398 -14.959 1.00 83.31 87 LYS A N 1
ATOM 673 C CA . LYS A 1 87 ? -11.320 13.966 -14.981 1.00 83.31 87 LYS A CA 1
ATOM 674 C C . LYS A 1 87 ? -10.057 13.139 -14.713 1.00 83.31 87 LYS A C 1
ATOM 676 O O . LYS A 1 87 ? -9.072 13.260 -15.439 1.00 83.31 87 LYS A O 1
ATOM 681 N N . PHE A 1 88 ? -10.101 12.282 -13.693 1.00 87.56 88 PHE A N 1
ATOM 682 C CA . PHE A 1 88 ? -9.016 11.352 -13.385 1.00 87.56 88 PHE A CA 1
ATOM 683 C C . PHE A 1 88 ? -8.901 10.284 -14.484 1.00 87.56 88 PHE A C 1
ATOM 685 O O . PHE A 1 88 ? -9.911 9.716 -14.905 1.00 87.56 88 PHE A O 1
ATOM 692 N N . VAL A 1 89 ? -7.678 10.000 -14.939 1.00 90.38 89 VAL A N 1
ATOM 693 C CA . VAL A 1 89 ? -7.410 8.961 -15.945 1.00 90.38 89 VAL A CA 1
ATOM 694 C C . VAL A 1 89 ? -7.257 7.609 -15.236 1.00 90.38 89 VAL A C 1
ATOM 696 O O . VAL A 1 89 ? -6.314 7.455 -14.455 1.00 90.38 89 VAL A O 1
ATOM 699 N N . PRO A 1 90 ? -8.171 6.645 -15.451 1.00 93.12 90 PRO A N 1
ATOM 700 C CA . PRO A 1 90 ? -8.071 5.323 -14.840 1.00 93.12 90 PRO A CA 1
ATOM 701 C C . PRO A 1 90 ? -6.892 4.527 -15.422 1.00 93.12 90 PRO A C 1
ATOM 703 O O . PRO A 1 90 ? -6.519 4.739 -16.574 1.00 93.12 90 PRO A O 1
ATOM 706 N N . ASN A 1 91 ? -6.307 3.624 -14.630 1.00 93.94 91 ASN A N 1
ATOM 707 C CA . ASN A 1 91 ? -5.198 2.767 -15.060 1.00 93.94 91 ASN A CA 1
ATOM 708 C C . ASN A 1 91 ? -5.444 1.308 -14.682 1.00 93.94 91 ASN A C 1
ATOM 710 O O . ASN A 1 91 ? -5.931 1.019 -13.585 1.00 93.94 91 ASN A O 1
ATOM 714 N N . ASP A 1 92 ? -5.027 0.412 -15.565 1.00 95.88 92 ASP A N 1
ATOM 715 C CA . ASP A 1 92 ? -5.089 -1.022 -15.320 1.00 95.88 92 ASP A CA 1
ATOM 716 C C . ASP A 1 92 ? -3.876 -1.473 -14.511 1.00 95.88 92 ASP A C 1
ATOM 718 O O . ASP A 1 92 ? -2.783 -0.909 -14.610 1.00 95.88 92 ASP A O 1
ATOM 722 N N . VAL A 1 93 ? -4.071 -2.507 -13.701 1.00 96.81 93 VAL A N 1
ATOM 723 C CA . VAL A 1 93 ? -3.019 -3.100 -12.879 1.00 96.81 93 VAL A CA 1
ATOM 724 C C . VAL A 1 93 ? -3.126 -4.606 -13.000 1.00 96.81 93 VAL A C 1
ATOM 726 O O . VAL A 1 93 ? -4.201 -5.163 -12.805 1.00 96.81 93 VAL A O 1
ATOM 729 N N . TYR A 1 94 ? -2.020 -5.279 -13.294 1.00 96.75 94 TYR A N 1
ATOM 730 C CA . TYR A 1 94 ? -1.991 -6.733 -13.358 1.00 96.75 94 TYR A CA 1
ATOM 731 C C . TYR A 1 94 ? -0.672 -7.266 -12.810 1.00 96.75 94 TYR A C 1
ATOM 733 O O . TYR A 1 94 ? 0.399 -6.909 -13.296 1.00 96.75 94 TYR A O 1
ATOM 741 N N . ALA A 1 95 ? -0.746 -8.132 -11.806 1.00 96.62 95 ALA A N 1
ATOM 742 C CA . ALA A 1 95 ? 0.402 -8.813 -11.239 1.00 96.62 95 ALA A CA 1
ATOM 743 C C . ALA A 1 95 ? 0.013 -10.213 -10.754 1.00 96.62 95 ALA A C 1
ATOM 745 O O . ALA A 1 95 ? -0.946 -10.412 -10.007 1.00 96.62 95 ALA A O 1
ATOM 746 N N . THR A 1 96 ? 0.815 -11.187 -11.165 1.00 95.75 96 THR A N 1
ATOM 747 C CA . THR A 1 96 ? 0.759 -12.581 -10.713 1.00 95.75 96 THR A CA 1
ATOM 748 C C . THR A 1 96 ? 2.110 -12.958 -10.117 1.00 95.75 96 THR A C 1
ATOM 750 O O . THR A 1 96 ? 3.075 -12.205 -10.219 1.00 95.75 96 THR A O 1
ATOM 753 N N . GLN A 1 97 ? 2.253 -14.173 -9.591 1.00 92.81 97 GLN A N 1
ATOM 754 C CA . GLN A 1 97 ? 3.570 -14.687 -9.189 1.00 92.81 97 GLN A CA 1
ATOM 755 C C . GLN A 1 97 ? 4.595 -14.724 -10.348 1.00 92.81 97 GLN A C 1
ATOM 757 O O . GLN A 1 97 ? 5.806 -14.626 -10.115 1.00 92.8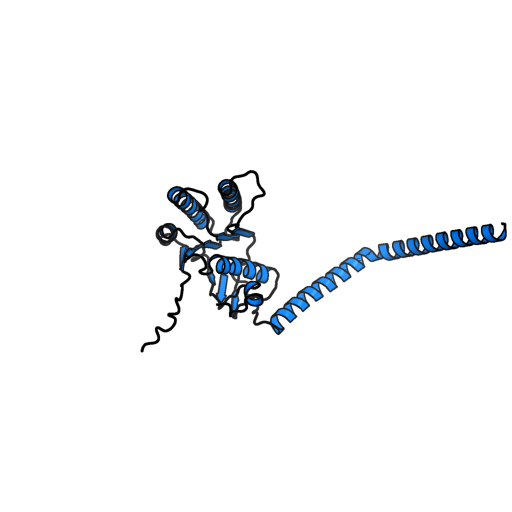1 97 GLN A O 1
ATOM 762 N N . GLN A 1 98 ? 4.126 -14.809 -11.600 1.00 92.88 98 GLN A N 1
ATOM 763 C CA . GLN A 1 98 ? 4.957 -14.755 -12.810 1.00 92.88 98 GLN A CA 1
ATOM 764 C C . GLN A 1 98 ? 5.292 -13.325 -13.262 1.00 92.88 98 GLN A C 1
ATOM 766 O O . GLN A 1 98 ? 6.229 -13.152 -14.031 1.00 92.88 98 GLN A O 1
ATOM 771 N N . THR A 1 99 ? 4.563 -12.314 -12.785 1.00 94.44 99 THR A N 1
ATOM 772 C CA . THR A 1 99 ? 4.729 -10.884 -13.115 1.00 94.44 99 THR A CA 1
ATOM 773 C C . THR A 1 99 ? 4.692 -10.037 -11.841 1.00 94.44 99 THR A C 1
ATOM 775 O O . THR A 1 99 ? 3.967 -9.052 -11.719 1.00 94.44 99 THR A O 1
ATOM 778 N N . ARG A 1 100 ? 5.438 -10.481 -10.830 1.00 95.00 100 ARG A N 1
ATOM 779 C CA . ARG A 1 100 ? 5.371 -9.941 -9.467 1.00 95.00 100 ARG A CA 1
ATOM 780 C C . ARG A 1 100 ? 6.151 -8.645 -9.281 1.00 95.00 100 ARG A C 1
ATOM 782 O O . ARG A 1 100 ? 5.897 -7.939 -8.317 1.00 95.00 100 ARG A O 1
ATOM 789 N N . PHE A 1 101 ? 7.094 -8.331 -10.167 1.00 97.56 101 PHE A N 1
ATOM 790 C CA . PHE A 1 101 ? 7.958 -7.162 -10.037 1.00 97.56 101 PHE A CA 1
ATOM 791 C C . PHE A 1 101 ? 7.712 -6.188 -11.190 1.00 97.56 101 PHE A C 1
ATOM 793 O O . PHE A 1 101 ? 8.066 -6.456 -12.332 1.00 97.56 101 PHE A O 1
ATOM 800 N N . GLN A 1 102 ? 7.100 -5.053 -10.886 1.00 97.25 102 GLN A N 1
ATOM 801 C CA . GLN A 1 102 ? 6.664 -4.047 -11.843 1.00 97.25 102 GLN A CA 1
ATOM 802 C C . GLN A 1 102 ? 7.610 -2.851 -11.776 1.00 97.25 102 GLN A C 1
ATOM 804 O O . GLN A 1 102 ?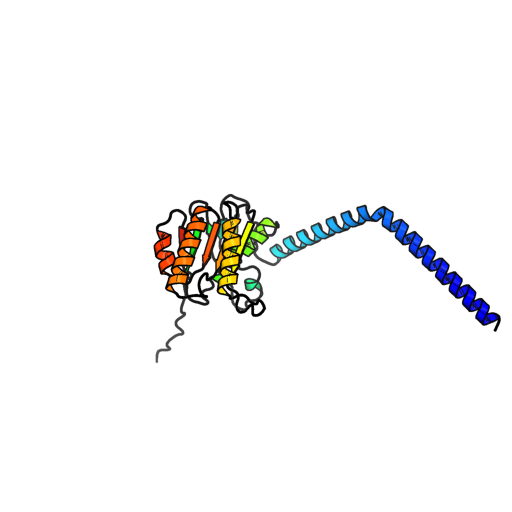 7.667 -2.166 -10.755 1.00 97.25 102 GLN A O 1
ATOM 809 N N . ILE A 1 103 ? 8.348 -2.575 -12.849 1.00 96.25 103 ILE A N 1
ATOM 810 C CA . ILE A 1 103 ? 9.204 -1.389 -12.949 1.00 96.25 103 ILE A CA 1
ATOM 811 C C . ILE A 1 103 ? 8.435 -0.308 -13.683 1.00 96.25 103 ILE A C 1
ATOM 813 O O . ILE A 1 103 ? 8.071 -0.484 -14.840 1.00 96.25 103 ILE A O 1
ATOM 817 N N . ILE A 1 104 ? 8.205 0.826 -13.028 1.00 94.56 104 ILE A N 1
ATOM 818 C CA . ILE A 1 104 ? 7.432 1.930 -13.589 1.00 94.56 104 ILE A CA 1
ATOM 819 C C . ILE A 1 104 ? 8.378 3.065 -13.964 1.00 94.56 104 ILE A C 1
ATOM 821 O O . ILE A 1 104 ? 8.985 3.708 -13.106 1.00 94.56 104 ILE A O 1
ATOM 825 N N . THR A 1 105 ? 8.459 3.346 -15.261 1.00 91.88 105 THR A N 1
ATOM 826 C CA . THR A 1 105 ? 9.232 4.462 -15.817 1.00 91.88 105 THR A CA 1
ATOM 827 C C . THR A 1 105 ? 8.314 5.546 -16.387 1.00 91.88 105 THR A C 1
ATOM 829 O O . THR A 1 105 ? 7.135 5.321 -16.661 1.00 91.88 105 THR A O 1
ATOM 832 N N . GLY A 1 106 ? 8.846 6.756 -16.556 1.00 85.62 106 GLY A N 1
ATOM 833 C CA . GLY A 1 106 ? 8.105 7.893 -17.106 1.00 85.62 106 GLY A CA 1
ATOM 834 C C . GLY A 1 106 ? 8.692 9.229 -16.664 1.00 85.62 106 GLY A C 1
ATOM 835 O O . GLY A 1 106 ? 9.442 9.291 -15.687 1.00 85.62 106 GLY A O 1
ATOM 836 N N . CYS A 1 107 ? 8.339 10.307 -17.360 1.00 80.06 107 CYS A N 1
ATOM 837 C CA . CYS A 1 107 ? 8.783 11.664 -17.026 1.00 80.06 107 CYS A CA 1
ATOM 838 C C . CYS A 1 107 ? 8.335 12.095 -15.616 1.00 80.06 107 CYS A C 1
ATOM 840 O O . CYS A 1 107 ? 7.400 11.534 -15.036 1.00 80.06 107 CYS A O 1
ATOM 842 N N . ASN A 1 108 ? 8.989 13.106 -15.036 1.00 75.75 108 ASN A N 1
ATOM 843 C CA . ASN A 1 108 ? 8.449 13.772 -13.845 1.00 75.75 108 ASN A CA 1
ATOM 844 C C . ASN A 1 108 ? 7.009 14.239 -14.128 1.00 75.75 108 ASN A C 1
ATOM 846 O O . ASN A 1 108 ? 6.686 14.596 -15.258 1.00 75.75 108 ASN A O 1
ATOM 850 N N . MET A 1 109 ? 6.145 14.175 -13.111 1.00 77.31 109 MET A N 1
ATOM 851 C CA . MET A 1 109 ? 4.717 14.523 -13.205 1.00 77.31 109 MET A CA 1
ATOM 852 C C . MET A 1 109 ? 3.866 13.652 -14.153 1.00 77.31 109 MET A C 1
ATOM 854 O O . MET A 1 109 ? 2.677 13.910 -14.292 1.00 77.31 109 MET A O 1
ATOM 858 N N . SER A 1 110 ? 4.396 12.554 -14.709 1.00 78.81 110 SER A N 1
ATOM 859 C CA . SER A 1 110 ? 3.611 11.607 -15.527 1.00 78.81 110 SER A CA 1
ATOM 860 C C . SER A 1 110 ? 2.600 10.768 -14.730 1.00 78.81 110 SER A C 1
ATOM 862 O O . SER A 1 110 ? 1.921 9.919 -15.293 1.00 78.81 110 SER A O 1
ATOM 864 N N . GLY A 1 111 ? 2.534 10.947 -13.407 1.00 85.25 111 GLY A N 1
ATOM 865 C CA . GLY A 1 111 ? 1.612 10.220 -12.537 1.00 85.25 111 GLY A CA 1
ATOM 866 C C . GLY A 1 111 ? 2.166 8.952 -11.880 1.00 85.25 111 GLY A C 1
ATOM 867 O O . GLY A 1 111 ? 1.402 8.310 -11.168 1.00 85.25 111 GLY A O 1
ATOM 868 N N . LYS A 1 112 ? 3.464 8.614 -12.014 1.00 90.31 112 LYS A N 1
ATOM 869 C CA . LYS A 1 112 ? 4.087 7.407 -11.404 1.00 90.31 112 LYS A CA 1
ATOM 870 C C . LYS A 1 112 ? 3.722 7.213 -9.929 1.00 90.31 112 LYS A C 1
ATOM 872 O O . LYS A 1 112 ? 3.114 6.208 -9.575 1.00 90.31 112 LYS A O 1
ATOM 877 N N . SER A 1 113 ? 3.999 8.219 -9.098 1.00 89.69 113 SER A N 1
ATOM 878 C CA . SER A 1 113 ? 3.687 8.203 -7.664 1.00 89.69 113 SER A CA 1
ATOM 879 C C . SER A 1 113 ? 2.190 8.063 -7.393 1.00 89.69 113 SER A C 1
ATOM 881 O O . SER A 1 113 ? 1.780 7.433 -6.425 1.00 89.69 113 SER A O 1
ATOM 883 N N . THR A 1 114 ? 1.345 8.632 -8.259 1.00 91.38 114 THR A N 1
ATOM 884 C CA . THR A 1 114 ? -0.117 8.517 -8.131 1.00 91.38 114 THR A CA 1
ATOM 885 C C . THR A 1 114 ? -0.584 7.103 -8.467 1.00 91.38 114 THR A C 1
ATOM 887 O O . THR A 1 114 ? -1.409 6.553 -7.744 1.00 91.38 114 THR A O 1
ATOM 890 N N . TYR A 1 115 ? -0.021 6.498 -9.513 1.00 93.00 115 TYR A N 1
ATOM 891 C CA . TYR A 1 115 ? -0.303 5.127 -9.916 1.00 93.00 115 TYR A CA 1
ATOM 892 C C . TYR A 1 115 ? 0.081 4.132 -8.812 1.00 93.00 115 TYR A C 1
ATOM 894 O O . TYR A 1 115 ? -0.786 3.418 -8.316 1.00 93.00 115 TYR A O 1
ATOM 902 N N . VAL A 1 116 ? 1.327 4.149 -8.326 1.00 94.12 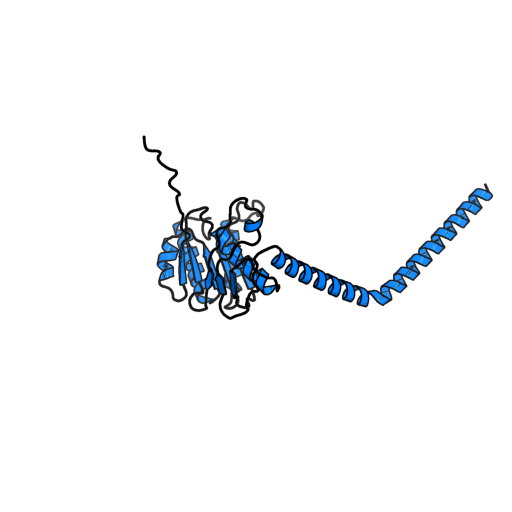116 VAL A N 1
ATOM 903 C CA . VAL A 1 116 ? 1.768 3.182 -7.299 1.00 94.12 116 VAL A CA 1
ATOM 904 C C . VAL A 1 116 ? 1.026 3.349 -5.968 1.00 94.12 116 VAL A C 1
ATOM 906 O O . VAL A 1 116 ? 0.662 2.361 -5.333 1.00 94.12 116 VAL A O 1
ATOM 909 N N . ARG A 1 117 ? 0.710 4.592 -5.568 1.00 94.00 117 ARG A N 1
ATOM 910 C CA . ARG A 1 117 ? -0.108 4.853 -4.370 1.00 94.00 117 ARG A CA 1
ATOM 911 C C . ARG A 1 117 ? -1.545 4.366 -4.543 1.00 94.00 117 ARG A C 1
ATOM 913 O O . ARG A 1 117 ? -2.130 3.889 -3.577 1.00 94.00 117 ARG A O 1
ATOM 920 N N . SER A 1 118 ? -2.109 4.442 -5.752 1.00 95.00 118 SER A N 1
ATOM 921 C CA . SER A 1 118 ? -3.461 3.932 -6.007 1.00 95.00 118 SER A CA 1
ATOM 922 C C . SER A 1 118 ? -3.552 2.417 -5.797 1.00 95.00 118 SER A C 1
ATOM 924 O O . SER A 1 118 ? -4.493 1.967 -5.149 1.00 95.00 118 SER A O 1
ATOM 926 N N . VAL A 1 119 ? -2.540 1.649 -6.224 1.00 96.38 119 VAL A N 1
ATOM 927 C CA . VAL A 1 119 ? -2.462 0.194 -5.989 1.00 96.38 119 VAL A CA 1
ATOM 928 C C . VAL A 1 119 ? -2.460 -0.118 -4.493 1.00 96.38 119 VAL A C 1
ATOM 930 O O . VAL A 1 119 ? -3.253 -0.939 -4.029 1.00 96.38 119 VAL A O 1
ATOM 933 N N . ALA A 1 120 ? -1.614 0.575 -3.725 1.00 96.56 120 ALA A N 1
ATOM 934 C CA . ALA A 1 120 ? -1.516 0.399 -2.278 1.00 96.56 120 ALA A CA 1
ATOM 935 C C . ALA A 1 120 ? -2.839 0.709 -1.563 1.00 96.56 120 ALA A C 1
ATOM 937 O O . ALA A 1 120 ? -3.322 -0.096 -0.769 1.00 96.56 120 ALA A O 1
ATOM 938 N N . LEU A 1 121 ? -3.456 1.851 -1.877 1.00 96.75 121 LEU A N 1
ATOM 939 C CA . LEU A 1 121 ? -4.718 2.260 -1.261 1.00 96.75 121 LEU A CA 1
ATOM 940 C C . LEU A 1 121 ? -5.859 1.301 -1.604 1.00 96.75 121 LEU A C 1
ATOM 942 O O . LEU A 1 121 ? -6.608 0.920 -0.711 1.00 96.75 121 LEU A O 1
ATOM 946 N N . MET A 1 122 ? -5.980 0.878 -2.866 1.00 97.25 122 MET A N 1
ATOM 947 C CA . MET A 1 122 ? -7.023 -0.071 -3.267 1.00 97.25 122 MET A CA 1
ATOM 948 C C . MET A 1 122 ? -6.832 -1.446 -2.614 1.00 97.25 122 MET A C 1
ATOM 950 O O . MET A 1 122 ? -7.815 -2.067 -2.224 1.00 97.25 122 MET A O 1
ATOM 954 N N . THR A 1 123 ? -5.585 -1.880 -2.414 1.00 97.44 123 THR A N 1
ATOM 955 C CA . THR A 1 123 ? -5.274 -3.114 -1.673 1.00 97.44 123 THR A CA 1
ATOM 956 C C . THR A 1 123 ? -5.748 -3.027 -0.220 1.00 97.44 123 THR A C 1
ATOM 958 O O . THR A 1 123 ? -6.413 -3.939 0.271 1.00 97.44 123 THR A O 1
ATOM 961 N N . ILE A 1 124 ? -5.469 -1.906 0.460 1.00 97.12 124 ILE A N 1
ATOM 962 C CA . ILE A 1 124 ? -5.949 -1.662 1.830 1.00 97.12 124 ILE A CA 1
ATOM 963 C C . ILE A 1 124 ? -7.479 -1.667 1.858 1.00 97.12 124 ILE A C 1
ATOM 965 O O . ILE A 1 124 ? -8.071 -2.362 2.677 1.00 97.12 124 ILE A O 1
ATOM 969 N N . MET A 1 125 ? -8.121 -0.933 0.943 1.00 96.94 125 MET A N 1
ATOM 970 C CA . MET A 1 125 ? -9.581 -0.861 0.845 1.00 96.94 125 MET A CA 1
ATOM 971 C C . MET A 1 125 ? -10.223 -2.242 0.670 1.00 96.94 125 MET A C 1
ATOM 973 O O . MET A 1 125 ? -11.199 -2.546 1.353 1.00 96.94 125 MET A O 1
ATOM 977 N N . ALA A 1 126 ? -9.655 -3.095 -0.185 1.00 97.19 126 ALA A N 1
ATOM 978 C CA . ALA A 1 126 ? -10.158 -4.448 -0.383 1.00 97.19 126 ALA A CA 1
ATOM 979 C C . ALA A 1 126 ? -10.043 -5.306 0.889 1.00 97.19 126 ALA A C 1
ATOM 981 O O . ALA A 1 126 ? -10.996 -5.991 1.256 1.00 97.19 126 ALA A O 1
ATOM 982 N N . GLN A 1 127 ? -8.914 -5.237 1.605 1.00 96.44 127 GLN A N 1
ATOM 983 C CA . GLN A 1 127 ? -8.689 -6.048 2.808 1.00 96.44 127 GLN A CA 1
ATOM 984 C C . GLN A 1 127 ? -9.410 -5.545 4.069 1.00 96.44 127 GLN A C 1
ATOM 986 O O . GLN A 1 127 ? -9.621 -6.341 4.981 1.00 96.44 127 GLN A O 1
ATOM 991 N N . ILE A 1 128 ? -9.844 -4.279 4.123 1.00 95.31 128 ILE A N 1
ATOM 992 C CA . ILE A 1 128 ? -10.767 -3.797 5.173 1.00 95.31 128 ILE A CA 1
ATOM 993 C C . ILE A 1 128 ? -12.239 -4.142 4.878 1.00 95.31 128 ILE A C 1
ATOM 995 O O . ILE A 1 128 ? -13.115 -3.791 5.664 1.00 95.31 128 ILE A O 1
ATOM 999 N N . GLY A 1 129 ? -12.526 -4.798 3.746 1.00 94.31 129 GLY A N 1
ATOM 1000 C CA . GLY A 1 129 ? -13.884 -5.158 3.326 1.00 94.31 129 GLY A CA 1
ATOM 1001 C C . GLY A 1 129 ? -14.653 -4.033 2.625 1.00 94.31 129 GLY A C 1
ATOM 1002 O O . GLY A 1 129 ? -15.878 -4.095 2.537 1.00 94.31 129 GLY A O 1
ATOM 1003 N N . SER A 1 130 ? -13.959 -3.003 2.133 1.00 95.94 130 SER A N 1
ATOM 1004 C CA . SER A 1 130 ? -14.563 -1.913 1.366 1.00 95.94 130 SER A CA 1
ATOM 1005 C C . SER A 1 130 ? -14.575 -2.211 -0.135 1.00 95.94 130 SER A C 1
ATOM 1007 O O . SER A 1 130 ? -13.810 -3.028 -0.649 1.00 95.94 130 SER A O 1
ATOM 1009 N N . TYR A 1 131 ? -15.435 -1.501 -0.858 1.00 96.50 131 TYR A N 1
ATOM 1010 C CA . TYR A 1 131 ? -15.453 -1.505 -2.318 1.00 96.50 131 TYR A CA 1
ATOM 1011 C C . TYR A 1 131 ? -14.329 -0.613 -2.851 1.00 96.50 131 TYR A C 1
ATOM 1013 O O . TYR A 1 131 ? -13.884 0.313 -2.171 1.00 96.50 131 TYR A O 1
ATOM 1021 N N . VAL A 1 132 ? -13.881 -0.847 -4.083 1.00 97.31 132 VAL A N 1
ATOM 1022 C CA . VAL A 1 132 ? -12.744 -0.120 -4.673 1.00 97.31 132 VAL A CA 1
ATOM 1023 C C . VAL A 1 132 ? -13.148 0.671 -5.925 1.00 97.31 132 VAL A C 1
ATOM 1025 O O . VAL A 1 132 ? -14.040 0.239 -6.658 1.00 97.31 132 VAL A O 1
ATOM 1028 N N . PRO A 1 133 ? -12.512 1.822 -6.213 1.00 96.38 133 PRO A N 1
ATOM 1029 C CA . PRO A 1 133 ? -12.831 2.678 -7.363 1.00 96.38 133 PRO A CA 1
ATOM 1030 C C . PRO A 1 133 ? -12.283 2.125 -8.693 1.00 96.38 133 PRO A C 1
ATOM 1032 O O . PRO A 1 133 ? -11.415 2.721 -9.333 1.00 96.38 133 PRO A O 1
ATOM 1035 N N . ALA A 1 134 ? -12.813 0.993 -9.138 1.00 96.88 134 ALA A N 1
ATOM 1036 C CA . ALA A 1 134 ? -12.436 0.301 -10.371 1.00 96.88 134 ALA A CA 1
ATOM 1037 C C . ALA A 1 134 ? -13.686 -0.274 -11.054 1.00 96.88 134 ALA A C 1
ATOM 1039 O O . ALA A 1 134 ? -14.749 -0.330 -10.436 1.00 96.88 134 ALA A O 1
ATOM 1040 N N . ASN A 1 135 ? -13.569 -0.704 -12.308 1.00 96.06 135 ASN A N 1
ATOM 1041 C CA . ASN A 1 135 ? -14.640 -1.448 -12.981 1.00 96.06 135 ASN A CA 1
ATOM 1042 C C . ASN A 1 135 ? -14.659 -2.907 -12.510 1.00 96.06 135 ASN A C 1
ATOM 1044 O O . ASN A 1 135 ? -15.705 -3.464 -12.177 1.00 96.06 135 ASN A O 1
ATOM 1048 N N . TYR A 1 136 ? -13.471 -3.499 -12.425 1.00 97.62 136 TYR A N 1
ATOM 1049 C CA . TYR A 1 136 ? -13.227 -4.828 -11.887 1.00 97.62 136 TYR A CA 1
ATOM 1050 C C . TYR A 1 136 ? -11.991 -4.782 -10.998 1.00 97.62 136 TYR A C 1
ATOM 1052 O O . TYR A 1 136 ? -11.033 -4.067 -11.296 1.00 97.62 136 TYR A O 1
ATOM 1060 N N . ALA A 1 137 ? -12.004 -5.545 -9.908 1.00 98.00 137 ALA A N 1
ATOM 1061 C CA . ALA A 1 137 ? -10.833 -5.673 -9.068 1.00 98.00 137 ALA A CA 1
ATOM 1062 C C . ALA A 1 137 ? -10.747 -7.043 -8.394 1.00 98.00 137 ALA A C 1
ATOM 1064 O O . ALA A 1 137 ? -11.735 -7.590 -7.907 1.00 98.00 137 ALA A O 1
ATOM 1065 N N . SER A 1 138 ? -9.530 -7.557 -8.331 1.00 98.12 138 SER A N 1
ATOM 1066 C CA . SER A 1 138 ? -9.141 -8.778 -7.654 1.00 98.12 138 SER A CA 1
ATOM 1067 C C . SER A 1 138 ? -7.834 -8.534 -6.913 1.00 98.12 138 SER A C 1
ATOM 1069 O O . SER A 1 138 ? -6.920 -7.919 -7.467 1.00 98.12 138 SER A O 1
ATOM 1071 N N . PHE A 1 139 ? -7.737 -9.031 -5.683 1.00 98.19 139 PHE A N 1
ATOM 1072 C CA . PHE A 1 139 ? -6.559 -8.869 -4.837 1.00 98.19 139 PHE A CA 1
ATOM 1073 C C . PHE A 1 139 ? -6.174 -10.184 -4.154 1.00 98.19 139 PHE A C 1
ATOM 1075 O O . PHE A 1 139 ? -7.058 -10.882 -3.650 1.00 98.19 139 PHE A O 1
ATOM 1082 N N . PRO A 1 140 ? -4.869 -10.484 -4.051 1.00 97.25 140 PRO A N 1
ATOM 1083 C CA . PRO A 1 140 ? -4.366 -11.476 -3.118 1.00 97.25 140 PRO A CA 1
ATOM 1084 C C . PRO A 1 140 ? -4.434 -10.965 -1.693 1.00 97.25 140 PRO A C 1
ATOM 1086 O O . PRO A 1 140 ? -4.346 -9.766 -1.432 1.00 97.25 140 PRO A O 1
ATOM 1089 N N . ILE A 1 141 ? -4.563 -11.906 -0.762 1.00 96.50 141 ILE A N 1
ATOM 1090 C CA . ILE A 1 141 ? -4.444 -11.608 0.660 1.00 96.50 141 ILE A CA 1
ATOM 1091 C C . ILE A 1 141 ? -2.967 -11.363 0.954 1.00 96.50 141 ILE A C 1
ATOM 1093 O O . ILE A 1 141 ? -2.130 -12.263 0.831 1.00 96.50 141 ILE A O 1
ATOM 1097 N N . LEU A 1 142 ? -2.659 -10.127 1.330 1.00 96.94 142 LEU A N 1
ATOM 1098 C CA . LEU A 1 142 ? -1.323 -9.683 1.687 1.00 96.94 142 LEU A CA 1
ATOM 1099 C C . LEU A 1 142 ? -1.250 -9.484 3.199 1.00 96.94 142 LEU A C 1
ATOM 1101 O O . LEU A 1 142 ? -2.191 -9.003 3.833 1.00 96.94 142 LEU A O 1
ATOM 1105 N N . HIS A 1 143 ? -0.127 -9.868 3.792 1.00 96.44 143 HIS A N 1
ATOM 1106 C CA . HIS A 1 143 ? 0.085 -9.741 5.236 1.00 96.44 143 HIS A CA 1
ATOM 1107 C C . HIS A 1 143 ? 0.769 -8.426 5.597 1.00 96.44 143 HIS A C 1
ATOM 1109 O O . HIS A 1 143 ? 0.632 -7.938 6.717 1.00 96.44 143 HIS A O 1
ATOM 1115 N N . GLN A 1 144 ? 1.535 -7.870 4.659 1.00 96.50 144 GLN A N 1
ATOM 1116 C CA . GLN A 1 144 ? 2.387 -6.717 4.899 1.00 96.50 144 GLN A CA 1
ATOM 1117 C C . GLN A 1 144 ? 2.382 -5.797 3.681 1.00 96.50 144 GLN A C 1
ATOM 1119 O O . GLN A 1 144 ? 2.473 -6.248 2.538 1.00 96.50 144 GLN A O 1
ATOM 1124 N N . LEU A 1 145 ? 2.300 -4.493 3.940 1.00 97.44 145 LEU A N 1
ATOM 1125 C CA . LEU A 1 145 ? 2.460 -3.451 2.937 1.00 97.44 145 LEU A CA 1
ATOM 1126 C C . LEU A 1 145 ? 3.632 -2.571 3.352 1.00 97.44 145 LEU A C 1
ATOM 1128 O O . LEU A 1 145 ? 3.582 -1.881 4.369 1.00 97.44 145 LEU A O 1
ATOM 1132 N N . PHE A 1 146 ? 4.683 -2.594 2.545 1.00 97.38 146 PHE A N 1
ATOM 1133 C CA . PHE A 1 146 ? 5.858 -1.756 2.703 1.00 97.38 146 PHE A CA 1
ATOM 1134 C C . PHE A 1 146 ? 5.814 -0.631 1.681 1.00 97.38 146 PHE A C 1
ATOM 1136 O O . PHE A 1 146 ? 5.569 -0.867 0.500 1.00 97.38 146 PHE A O 1
ATOM 1143 N N . ALA A 1 147 ? 6.083 0.595 2.117 1.00 94.12 147 ALA A N 1
ATOM 1144 C CA . ALA A 1 147 ? 6.122 1.739 1.224 1.00 94.12 147 ALA A CA 1
ATOM 1145 C C . ALA A 1 147 ? 7.328 2.618 1.542 1.00 94.12 147 ALA A C 1
ATOM 1147 O O . ALA A 1 147 ? 7.433 3.174 2.633 1.00 94.12 147 ALA A O 1
ATOM 1148 N N . ARG A 1 148 ? 8.207 2.789 0.556 1.00 91.62 148 ARG A N 1
ATOM 1149 C CA . ARG A 1 148 ? 9.204 3.853 0.533 1.00 91.62 148 ARG A CA 1
ATOM 1150 C C . ARG A 1 148 ? 8.782 4.856 -0.527 1.00 91.62 148 ARG A C 1
ATOM 1152 O O . ARG A 1 148 ? 8.996 4.645 -1.716 1.00 91.62 148 ARG A O 1
ATOM 1159 N N . LEU A 1 149 ? 8.149 5.932 -0.076 1.00 83.50 149 LEU A N 1
ATOM 1160 C CA . LEU A 1 149 ? 7.712 7.027 -0.933 1.00 83.50 149 LEU A CA 1
ATOM 1161 C C . LEU A 1 149 ? 8.704 8.179 -0.809 1.00 83.50 149 LEU A C 1
ATOM 1163 O O . LEU A 1 149 ? 9.028 8.563 0.316 1.00 83.50 149 LEU A O 1
ATOM 1167 N N . GLY A 1 150 ? 9.163 8.733 -1.935 1.00 69.19 150 GLY A N 1
ATOM 1168 C CA . GLY A 1 150 ? 9.915 9.988 -1.943 1.00 69.19 150 GLY A CA 1
ATOM 1169 C C . GLY A 1 150 ? 9.188 11.038 -1.098 1.00 69.19 150 GLY A C 1
ATOM 1170 O O . GLY A 1 150 ? 8.002 11.298 -1.313 1.00 69.19 150 GLY A O 1
ATOM 1171 N N . MET A 1 151 ? 9.877 11.554 -0.081 1.00 58.69 151 MET A N 1
ATOM 1172 C CA . MET A 1 151 ? 9.393 12.658 0.742 1.00 58.69 151 MET A CA 1
ATOM 1173 C C . MET A 1 151 ? 9.955 13.928 0.123 1.00 58.69 151 MET A C 1
ATOM 1175 O O . MET A 1 151 ? 11.176 14.050 0.025 1.00 58.69 151 MET A O 1
ATOM 1179 N N . ASP A 1 152 ? 9.076 14.841 -0.273 1.00 52.06 152 ASP A N 1
ATOM 1180 C CA . ASP A 1 152 ? 9.457 16.243 -0.367 1.00 52.06 152 ASP A CA 1
ATOM 1181 C C . ASP A 1 152 ? 9.625 16.720 1.086 1.00 52.06 152 ASP A C 1
ATOM 1183 O O . ASP A 1 152 ? 8.664 16.754 1.850 1.00 52.06 152 ASP A O 1
ATOM 1187 N N . ASP A 1 153 ? 10.875 16.961 1.477 1.00 45.62 153 ASP A N 1
ATOM 1188 C CA . ASP A 1 153 ? 11.299 17.703 2.667 1.00 45.62 153 ASP A CA 1
ATOM 1189 C C . ASP A 1 153 ? 10.763 17.244 4.037 1.00 45.62 153 ASP A C 1
ATOM 1191 O O . ASP A 1 153 ? 9.855 17.834 4.615 1.00 45.62 153 ASP A O 1
ATOM 1195 N N . ASN A 1 154 ? 11.450 16.271 4.648 1.00 44.69 154 ASN A N 1
ATOM 1196 C CA . ASN A 1 154 ? 11.461 16.141 6.109 1.00 44.69 154 ASN A CA 1
ATOM 1197 C C . ASN A 1 154 ? 12.749 16.773 6.657 1.00 44.69 154 ASN A C 1
ATOM 1199 O O . ASN A 1 154 ? 13.822 16.173 6.610 1.00 44.69 154 ASN A O 1
ATOM 1203 N N . ILE A 1 155 ? 12.629 18.001 7.169 1.00 50.41 155 ILE A N 1
ATOM 1204 C CA . ILE A 1 155 ? 13.721 18.782 7.783 1.00 50.41 155 ILE A CA 1
ATOM 1205 C C . ILE A 1 155 ? 14.016 18.318 9.233 1.00 50.41 155 ILE A C 1
ATOM 1207 O O . ILE A 1 155 ? 15.001 18.731 9.836 1.00 50.41 155 ILE A O 1
ATOM 1211 N N . GLU A 1 156 ? 13.220 17.411 9.806 1.00 52.00 156 GLU A N 1
ATOM 1212 C CA . GLU A 1 156 ? 13.185 17.182 11.263 1.00 52.00 156 GLU A CA 1
ATOM 1213 C C . GLU A 1 156 ? 14.015 16.000 11.804 1.00 52.00 156 GLU A C 1
ATOM 1215 O O . GLU A 1 156 ? 13.830 15.579 12.945 1.00 52.00 156 GLU A O 1
ATOM 1220 N N . THR A 1 157 ? 14.990 15.471 11.060 1.00 54.62 157 THR A N 1
ATOM 1221 C CA . THR A 1 157 ? 15.911 14.455 11.610 1.00 54.62 157 THR A CA 1
ATOM 1222 C C . THR A 1 157 ? 17.368 14.815 11.353 1.00 54.62 157 THR A C 1
ATOM 1224 O O . THR A 1 157 ? 17.740 15.069 10.215 1.00 54.62 157 THR A O 1
ATOM 1227 N N . ASN A 1 158 ? 18.216 14.759 12.391 1.00 61.62 158 ASN A N 1
ATOM 1228 C CA . ASN A 1 158 ? 19.685 14.935 12.350 1.00 61.62 158 ASN A CA 1
ATOM 1229 C C . ASN A 1 158 ? 20.429 13.838 11.538 1.00 61.62 158 ASN A C 1
ATOM 1231 O O . ASN A 1 158 ? 21.556 13.457 11.852 1.00 61.62 158 ASN A O 1
ATOM 1235 N N . VAL A 1 159 ? 19.793 13.265 10.519 1.00 68.69 159 VAL A N 1
ATOM 1236 C CA . VAL A 1 159 ? 20.297 12.175 9.684 1.00 68.69 159 VAL A CA 1
ATOM 1237 C C . VAL A 1 159 ? 20.179 12.611 8.228 1.00 68.69 159 VAL A C 1
ATOM 1239 O O . VAL A 1 159 ? 19.188 13.229 7.849 1.00 68.69 159 VAL A O 1
ATOM 1242 N N . SER A 1 160 ? 21.175 12.290 7.397 1.00 75.88 160 SER A N 1
ATOM 1243 C CA . SER A 1 160 ? 21.087 12.585 5.964 1.00 75.88 160 SER A CA 1
ATOM 1244 C C . SER A 1 160 ? 19.884 11.875 5.337 1.00 75.88 160 SER A C 1
ATOM 1246 O O . SER A 1 160 ? 19.580 10.728 5.677 1.00 75.88 160 SER A O 1
ATOM 1248 N N . THR A 1 161 ? 19.229 12.535 4.382 1.00 79.38 161 THR A N 1
ATOM 1249 C CA . THR A 1 161 ? 18.074 11.993 3.644 1.00 79.38 161 THR A CA 1
ATOM 1250 C C . THR A 1 161 ? 18.374 10.621 3.040 1.00 79.38 161 THR A C 1
ATOM 1252 O O . THR A 1 161 ? 17.559 9.707 3.139 1.00 79.38 161 THR A O 1
ATOM 1255 N N . PHE A 1 162 ? 19.588 10.442 2.517 1.00 83.50 162 PHE A N 1
ATOM 1256 C CA . PHE A 1 162 ? 20.068 9.166 1.997 1.00 83.50 162 PHE A CA 1
ATOM 1257 C C . PHE A 1 162 ? 20.209 8.080 3.079 1.00 83.50 162 PHE A C 1
ATOM 1259 O O . PHE A 1 162 ? 19.834 6.933 2.863 1.00 83.50 162 PHE A O 1
ATOM 1266 N N . SER A 1 163 ? 20.722 8.408 4.269 1.00 84.69 163 SER A N 1
ATOM 1267 C CA . SER A 1 163 ? 20.862 7.426 5.357 1.00 84.69 163 SER A CA 1
ATOM 1268 C C . SER A 1 163 ? 19.502 6.995 5.917 1.00 84.69 163 SER A C 1
ATOM 1270 O O . SER A 1 163 ? 19.298 5.814 6.204 1.00 84.69 163 SER A O 1
ATOM 1272 N N . ALA A 1 164 ? 18.543 7.923 6.008 1.00 84.81 164 ALA A N 1
ATOM 1273 C CA . ALA A 1 164 ? 17.158 7.595 6.341 1.00 84.81 164 ALA A CA 1
ATOM 1274 C C . ALA A 1 164 ? 16.532 6.672 5.279 1.00 84.81 164 ALA A C 1
ATOM 1276 O O . ALA A 1 164 ? 16.003 5.617 5.618 1.00 84.81 164 ALA A O 1
ATOM 1277 N N . GLU A 1 165 ? 16.699 7.002 3.995 1.00 87.62 165 GLU A N 1
ATOM 1278 C CA . GLU A 1 165 ? 16.241 6.180 2.869 1.00 87.62 165 GLU A CA 1
ATOM 1279 C C . GLU A 1 165 ? 16.818 4.754 2.911 1.00 87.62 165 GLU A C 1
ATOM 1281 O O . GLU A 1 165 ? 16.081 3.780 2.755 1.00 87.62 165 GLU A O 1
ATOM 1286 N N . MET A 1 166 ? 18.119 4.606 3.176 1.00 91.06 166 MET A N 1
ATOM 1287 C CA . MET A 1 166 ? 18.759 3.291 3.288 1.00 91.06 166 MET A CA 1
ATOM 1288 C C . MET A 1 166 ? 18.285 2.504 4.514 1.00 91.06 166 MET A C 1
ATOM 1290 O O . MET A 1 166 ? 18.197 1.277 4.455 1.00 91.06 166 MET A O 1
ATOM 1294 N N . ARG A 1 167 ? 17.950 3.178 5.621 1.00 90.88 167 ARG A N 1
ATOM 1295 C CA . ARG A 1 167 ? 17.388 2.527 6.813 1.00 90.88 167 ARG A CA 1
ATOM 1296 C C . ARG A 1 167 ? 16.004 1.948 6.530 1.00 90.88 167 ARG A C 1
ATOM 1298 O O . ARG A 1 167 ? 15.751 0.807 6.917 1.00 90.88 167 ARG A O 1
ATOM 1305 N N . ASP A 1 168 ? 15.156 2.694 5.827 1.00 91.31 168 ASP A N 1
ATOM 1306 C CA . ASP A 1 168 ? 13.827 2.228 5.428 1.00 91.31 168 ASP A CA 1
ATOM 1307 C C . ASP A 1 168 ? 13.939 0.999 4.523 1.00 91.31 168 ASP A C 1
ATOM 1309 O O . ASP A 1 168 ? 13.316 -0.028 4.785 1.00 91.31 168 ASP A O 1
ATOM 1313 N N . ILE A 1 169 ? 14.807 1.045 3.508 1.00 94.88 169 ILE A N 1
ATOM 1314 C CA . ILE A 1 169 ? 15.048 -0.114 2.642 1.00 94.88 169 ILE A CA 1
ATOM 1315 C C . ILE A 1 169 ? 15.586 -1.309 3.427 1.00 94.88 169 ILE A C 1
ATOM 1317 O O . ILE A 1 169 ? 15.130 -2.431 3.211 1.00 94.88 169 ILE A O 1
ATOM 1321 N N . ALA A 1 170 ? 16.533 -1.101 4.343 1.00 95.25 170 ALA A N 1
ATOM 1322 C CA . ALA A 1 170 ? 17.063 -2.187 5.161 1.00 95.25 170 ALA A CA 1
ATOM 1323 C C . ALA A 1 170 ? 15.964 -2.845 6.010 1.00 95.25 170 ALA A C 1
ATOM 1325 O O . ALA A 1 170 ? 15.970 -4.064 6.180 1.00 95.25 170 ALA A O 1
ATOM 1326 N N . PHE A 1 171 ? 15.008 -2.062 6.519 1.00 95.94 171 PHE A N 1
ATOM 1327 C CA . PHE A 1 171 ? 13.836 -2.590 7.212 1.00 95.94 171 PHE A CA 1
ATOM 1328 C C . PHE A 1 171 ? 12.940 -3.409 6.275 1.00 95.94 171 PHE A C 1
ATOM 1330 O O . PHE A 1 171 ? 12.575 -4.530 6.627 1.00 95.94 171 PHE A O 1
ATOM 1337 N N . ILE A 1 172 ? 12.645 -2.900 5.074 1.00 97.06 172 ILE A N 1
ATOM 1338 C CA . ILE A 1 172 ? 11.837 -3.614 4.072 1.00 97.06 172 ILE A CA 1
ATOM 1339 C C . ILE A 1 172 ? 12.496 -4.949 3.711 1.00 97.06 172 ILE A C 1
ATOM 1341 O O . ILE A 1 172 ? 11.873 -5.995 3.847 1.00 97.06 172 ILE A O 1
ATOM 1345 N N . LEU A 1 173 ? 13.774 -4.943 3.323 1.00 97.12 173 LEU A N 1
ATOM 1346 C CA . LEU A 1 173 ? 14.492 -6.150 2.895 1.00 97.12 173 LEU A CA 1
ATOM 1347 C C . LEU A 1 173 ? 14.595 -7.224 3.986 1.00 97.12 173 LEU A C 1
ATOM 1349 O O . LEU A 1 173 ? 14.658 -8.406 3.666 1.00 97.12 173 LEU A O 1
ATOM 1353 N N . ARG A 1 174 ? 14.621 -6.834 5.266 1.00 97.19 174 ARG A N 1
ATOM 1354 C CA . ARG A 1 174 ? 14.682 -7.781 6.392 1.00 97.19 174 ARG A CA 1
ATOM 1355 C C . ARG A 1 174 ? 13.352 -8.461 6.695 1.00 97.19 174 ARG A C 1
ATOM 1357 O O . ARG A 1 174 ? 13.370 -9.544 7.268 1.00 97.19 174 ARG A O 1
ATOM 1364 N N . ASN A 1 175 ? 12.233 -7.814 6.375 1.00 97.56 175 ASN A N 1
ATOM 1365 C CA . ASN A 1 175 ? 10.903 -8.277 6.772 1.00 97.56 175 ASN A CA 1
ATOM 1366 C C . ASN A 1 175 ? 10.050 -8.753 5.592 1.00 97.56 175 ASN A C 1
ATOM 1368 O O . ASN A 1 175 ? 9.063 -9.440 5.818 1.00 97.56 175 ASN A O 1
ATOM 1372 N N . VAL A 1 176 ? 10.422 -8.405 4.358 1.00 97.88 176 VAL A N 1
ATOM 1373 C CA . VAL A 1 176 ? 9.662 -8.756 3.158 1.00 97.88 176 VAL A CA 1
ATOM 1374 C C . VAL A 1 176 ? 9.601 -10.269 2.944 1.00 97.88 176 VAL A C 1
ATOM 1376 O O . VAL A 1 176 ? 10.611 -10.972 2.975 1.00 97.88 176 VAL A O 1
ATOM 1379 N N . ASP A 1 177 ? 8.402 -10.754 2.644 1.00 96.50 177 ASP A N 1
ATOM 1380 C CA . ASP A 1 177 ? 8.130 -12.138 2.276 1.00 96.50 177 ASP A CA 1
ATOM 1381 C C . ASP A 1 177 ? 7.270 -12.231 1.000 1.00 96.50 177 ASP A C 1
ATOM 1383 O O . ASP A 1 177 ? 6.895 -11.230 0.386 1.00 96.50 177 ASP A O 1
ATOM 1387 N N . ARG A 1 178 ? 6.919 -13.454 0.587 1.00 96.00 178 ARG A N 1
ATOM 1388 C CA . ARG A 1 178 ? 6.095 -13.684 -0.613 1.00 96.00 178 ARG A CA 1
ATOM 1389 C C . ARG A 1 178 ? 4.653 -13.152 -0.509 1.00 96.00 178 ARG A C 1
ATOM 1391 O O . ARG A 1 178 ? 3.966 -13.090 -1.523 1.00 96.00 178 ARG A O 1
ATOM 1398 N N . HIS A 1 179 ? 4.182 -12.839 0.699 1.00 96.25 179 HIS A N 1
ATOM 1399 C CA . HIS A 1 179 ? 2.843 -12.314 0.994 1.00 96.25 179 HIS A CA 1
ATOM 1400 C C . HIS A 1 179 ? 2.867 -10.798 1.235 1.00 96.25 179 HIS A C 1
ATOM 1402 O O . HIS A 1 179 ? 1.919 -10.228 1.779 1.00 96.25 179 HIS A O 1
ATOM 1408 N N . SER A 1 180 ? 3.954 -10.145 0.827 1.00 98.00 180 SER A N 1
ATOM 1409 C CA . SER A 1 180 ? 4.158 -8.715 0.973 1.00 98.00 180 SER A CA 1
ATOM 1410 C C . SER A 1 180 ? 3.858 -7.959 -0.321 1.00 98.00 180 SER A C 1
ATOM 1412 O O . SER A 1 180 ? 4.149 -8.431 -1.425 1.00 98.00 180 SER A O 1
ATOM 1414 N N . LEU A 1 181 ? 3.331 -6.746 -0.168 1.00 98.19 181 LEU A N 1
ATOM 1415 C CA . LEU A 1 181 ? 3.278 -5.720 -1.204 1.00 98.19 181 LEU A CA 1
ATOM 1416 C C . LEU A 1 181 ? 4.325 -4.654 -0.897 1.00 98.19 181 LEU A C 1
ATOM 1418 O O . LEU A 1 181 ? 4.290 -4.039 0.165 1.00 98.19 181 LEU A O 1
ATOM 1422 N N . VAL A 1 182 ? 5.242 -4.412 -1.828 1.00 98.12 182 VAL A N 1
ATOM 1423 C CA . VAL A 1 182 ? 6.303 -3.414 -1.683 1.00 98.12 182 VAL A CA 1
ATOM 1424 C C . VAL A 1 182 ? 6.120 -2.314 -2.719 1.00 98.12 182 VAL A C 1
ATOM 1426 O O . VAL A 1 182 ? 6.101 -2.570 -3.920 1.00 98.12 182 VAL A O 1
ATOM 1429 N N . ILE A 1 183 ? 6.029 -1.072 -2.258 1.00 96.88 183 ILE A N 1
ATOM 1430 C CA . ILE A 1 183 ? 6.006 0.123 -3.095 1.00 96.88 183 ILE A CA 1
ATOM 1431 C C . ILE A 1 183 ? 7.309 0.887 -2.886 1.00 96.88 183 ILE A C 1
ATOM 1433 O O . ILE A 1 183 ? 7.626 1.286 -1.765 1.00 96.88 183 ILE A O 1
ATOM 1437 N N . ILE A 1 184 ? 8.050 1.119 -3.962 1.00 94.94 184 ILE A N 1
ATOM 1438 C CA . ILE A 1 184 ? 9.256 1.946 -3.967 1.00 94.94 184 ILE A CA 1
ATOM 1439 C C . ILE A 1 184 ? 9.057 3.057 -4.987 1.00 94.94 184 ILE A C 1
ATOM 1441 O O . ILE A 1 184 ? 8.771 2.786 -6.151 1.00 94.94 184 ILE A O 1
ATOM 1445 N N . ASP A 1 185 ? 9.216 4.301 -4.550 1.00 91.06 185 ASP A N 1
ATOM 1446 C CA . ASP A 1 185 ? 9.080 5.487 -5.388 1.00 91.06 185 ASP A CA 1
ATOM 1447 C C . ASP A 1 185 ? 10.358 6.327 -5.325 1.00 91.06 185 ASP A C 1
ATOM 1449 O O . ASP A 1 185 ? 10.686 6.899 -4.288 1.00 91.06 185 ASP A O 1
ATOM 1453 N N . GLU A 1 186 ? 11.068 6.380 -6.454 1.00 84.19 186 GLU A N 1
ATOM 1454 C CA . GLU A 1 186 ? 12.248 7.220 -6.694 1.00 84.19 186 GLU A CA 1
ATOM 1455 C C . GLU A 1 186 ? 13.467 6.958 -5.790 1.00 84.19 186 GLU A C 1
ATOM 1457 O O . GLU A 1 186 ? 14.151 7.886 -5.357 1.00 84.19 186 GLU A O 1
ATOM 1462 N N . LEU A 1 187 ? 13.787 5.684 -5.562 1.00 85.94 187 LEU A N 1
ATOM 1463 C CA . LEU A 1 187 ? 14.958 5.279 -4.784 1.00 85.94 187 LEU A CA 1
ATOM 1464 C C . LEU A 1 187 ? 16.289 5.744 -5.402 1.00 85.94 187 LEU A C 1
ATOM 1466 O O . LEU A 1 187 ? 16.510 5.589 -6.603 1.00 85.94 187 LEU A O 1
ATOM 1470 N N . GLY A 1 188 ? 17.216 6.210 -4.561 1.00 78.88 188 GLY A N 1
ATOM 1471 C CA . GLY A 1 188 ? 18.613 6.456 -4.937 1.00 78.88 188 GLY A CA 1
ATOM 1472 C C . GLY A 1 188 ? 18.878 7.847 -5.514 1.00 78.88 188 GLY A C 1
ATOM 1473 O O . GLY A 1 188 ? 19.917 8.061 -6.138 1.00 78.88 188 GLY A O 1
ATOM 1474 N N . ARG A 1 189 ? 17.963 8.803 -5.302 1.00 79.44 189 ARG A N 1
ATOM 1475 C CA . ARG A 1 189 ? 18.124 10.207 -5.724 1.00 79.44 189 ARG A CA 1
ATOM 1476 C C . ARG A 1 189 ? 19.063 11.027 -4.830 1.00 79.44 189 ARG A C 1
ATOM 1478 O O . ARG A 1 189 ? 19.566 12.053 -5.272 1.00 79.44 189 ARG A O 1
ATOM 1485 N N . GLY A 1 190 ? 19.316 10.588 -3.595 1.00 75.19 190 GLY A N 1
ATOM 1486 C CA . GLY A 1 190 ? 20.126 11.318 -2.610 1.00 75.19 190 GLY A CA 1
ATOM 1487 C C . GLY A 1 190 ? 21.649 11.155 -2.730 1.00 75.19 190 GLY A C 1
ATOM 1488 O O . GLY A 1 190 ? 22.359 11.522 -1.797 1.00 75.19 190 GLY A O 1
ATOM 1489 N N . THR A 1 191 ? 22.164 10.565 -3.816 1.00 83.12 191 THR A N 1
ATOM 1490 C CA . THR A 1 191 ? 23.598 10.263 -4.007 1.00 83.12 191 THR A CA 1
ATOM 1491 C C . THR A 1 191 ? 24.021 10.408 -5.478 1.00 83.12 191 THR A C 1
ATOM 1493 O O . THR A 1 191 ? 23.226 10.822 -6.321 1.00 83.12 191 THR A O 1
ATOM 1496 N N . SER A 1 192 ? 25.282 10.096 -5.802 1.00 87.88 192 SER A N 1
ATOM 1497 C CA . SER A 1 192 ? 25.794 10.130 -7.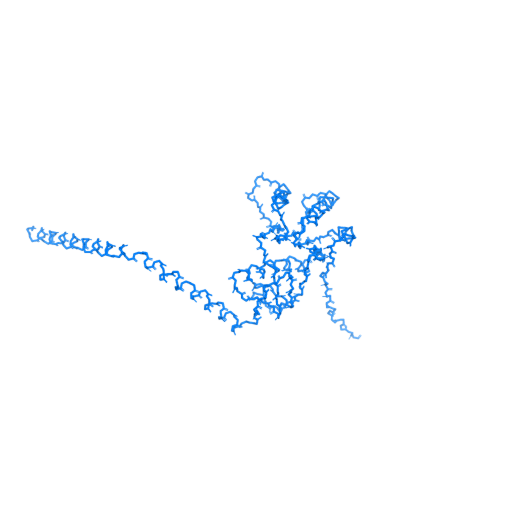176 1.00 87.88 192 SER A CA 1
ATOM 1498 C C . SER A 1 192 ? 24.958 9.229 -8.095 1.00 87.88 192 SER A C 1
ATOM 1500 O O . SER A 1 192 ? 24.552 8.139 -7.700 1.00 87.88 192 SER A O 1
ATOM 1502 N N . THR A 1 193 ? 24.708 9.646 -9.340 1.00 86.50 193 THR A N 1
ATOM 1503 C CA . THR A 1 193 ? 23.827 8.910 -10.269 1.00 86.50 193 THR A CA 1
ATOM 1504 C C . THR A 1 193 ? 24.263 7.458 -10.472 1.00 86.50 193 THR A C 1
ATOM 1506 O O . THR A 1 193 ? 23.429 6.560 -10.547 1.00 86.50 193 THR A O 1
ATOM 1509 N N . ARG A 1 194 ? 25.579 7.219 -10.536 1.00 90.19 194 ARG A N 1
ATOM 1510 C CA . ARG A 1 194 ? 26.145 5.879 -10.721 1.00 90.19 194 ARG A CA 1
ATOM 1511 C C . ARG A 1 194 ? 25.966 5.018 -9.474 1.00 90.19 194 ARG A C 1
ATOM 1513 O O . ARG A 1 194 ? 25.561 3.865 -9.597 1.00 90.19 194 ARG A O 1
ATOM 1520 N N . ASP A 1 195 ? 26.242 5.570 -8.295 1.00 91.25 195 ASP A N 1
ATOM 1521 C CA . ASP A 1 195 ? 26.113 4.817 -7.046 1.00 91.25 195 ASP A CA 1
ATOM 1522 C C . ASP A 1 195 ? 24.632 4.583 -6.715 1.00 91.25 195 ASP A C 1
ATOM 1524 O O . ASP A 1 195 ? 24.257 3.493 -6.296 1.00 91.25 195 ASP A O 1
ATOM 1528 N N . GLY A 1 196 ? 23.767 5.563 -6.997 1.00 91.56 196 GLY A N 1
ATOM 1529 C CA . GLY A 1 196 ? 22.315 5.454 -6.869 1.00 91.56 196 GLY A CA 1
ATOM 1530 C C . GLY A 1 196 ? 21.734 4.359 -7.763 1.00 91.56 196 GLY A C 1
ATOM 1531 O O . GLY A 1 196 ? 20.964 3.531 -7.279 1.00 91.56 196 GLY A O 1
ATOM 1532 N N . LEU A 1 197 ? 22.161 4.288 -9.031 1.00 93.25 197 LEU A N 1
ATOM 1533 C CA . LEU A 1 197 ? 21.792 3.197 -9.937 1.00 93.25 197 LEU A CA 1
ATOM 1534 C C . LEU A 1 197 ? 22.266 1.837 -9.407 1.00 93.25 197 LEU A C 1
ATOM 1536 O O . LEU A 1 197 ? 21.477 0.896 -9.371 1.00 93.25 197 LEU A O 1
ATOM 1540 N N . ALA A 1 198 ? 23.530 1.728 -8.987 1.00 93.75 198 ALA A N 1
ATOM 1541 C CA . ALA A 1 198 ? 24.096 0.471 -8.494 1.00 93.75 198 ALA A CA 1
ATOM 1542 C C . ALA A 1 198 ? 23.354 -0.045 -7.251 1.00 93.75 198 ALA A C 1
ATOM 1544 O O . ALA A 1 198 ? 23.022 -1.227 -7.160 1.00 93.75 198 ALA A O 1
ATOM 1545 N N . ILE A 1 199 ? 23.040 0.854 -6.317 1.00 93.56 199 ILE A N 1
ATOM 1546 C CA . ILE A 1 199 ? 22.283 0.539 -5.104 1.00 93.56 199 ILE A CA 1
ATOM 1547 C C . ILE A 1 199 ? 20.849 0.136 -5.453 1.00 93.56 199 ILE A C 1
ATOM 1549 O O . ILE A 1 199 ? 20.369 -0.893 -4.975 1.00 93.56 199 ILE A O 1
ATOM 1553 N N . ALA A 1 200 ? 20.174 0.896 -6.320 1.00 94.75 200 ALA A N 1
ATOM 1554 C CA . ALA A 1 200 ? 18.817 0.581 -6.749 1.00 94.75 200 ALA A CA 1
ATOM 1555 C C . ALA A 1 200 ? 18.738 -0.781 -7.455 1.00 94.75 200 ALA A C 1
ATOM 1557 O O . ALA A 1 200 ? 17.800 -1.536 -7.204 1.00 94.75 200 ALA A O 1
ATOM 1558 N N . LEU A 1 201 ? 19.737 -1.119 -8.276 1.00 95.44 201 LEU A N 1
ATOM 1559 C CA . LEU A 1 201 ? 19.839 -2.418 -8.936 1.00 95.44 201 LEU A CA 1
ATOM 1560 C C . LEU A 1 201 ? 19.980 -3.553 -7.913 1.00 95.44 201 LEU A C 1
ATOM 1562 O O . LEU A 1 201 ? 19.191 -4.494 -7.935 1.00 95.44 201 LEU A O 1
ATOM 1566 N N . ALA A 1 202 ? 20.926 -3.438 -6.976 1.00 95.44 202 ALA A N 1
ATOM 1567 C CA . ALA A 1 202 ? 21.149 -4.457 -5.949 1.00 95.44 202 ALA A CA 1
ATOM 1568 C C . ALA A 1 202 ? 19.897 -4.695 -5.082 1.00 95.44 202 ALA A C 1
ATOM 1570 O O . ALA A 1 202 ? 19.548 -5.833 -4.764 1.00 95.44 202 ALA A O 1
ATOM 1571 N N . ILE A 1 203 ? 19.179 -3.624 -4.733 1.00 96.25 203 ILE A N 1
ATOM 1572 C CA . ILE A 1 203 ? 17.927 -3.704 -3.969 1.00 96.25 203 ILE A CA 1
ATOM 1573 C C . ILE A 1 203 ? 16.814 -4.341 -4.806 1.00 96.25 203 ILE A C 1
ATOM 1575 O O . ILE A 1 203 ? 16.078 -5.188 -4.299 1.00 96.25 203 ILE A O 1
ATOM 1579 N N . ALA A 1 204 ? 16.696 -3.973 -6.084 1.00 96.25 204 ALA A N 1
ATOM 1580 C CA . ALA A 1 204 ? 15.723 -4.570 -6.990 1.00 96.25 204 ALA A CA 1
ATOM 1581 C C . ALA A 1 204 ? 15.949 -6.085 -7.138 1.00 96.25 204 ALA A C 1
ATOM 1583 O O . ALA A 1 204 ? 14.995 -6.854 -7.045 1.00 96.25 204 ALA A O 1
ATOM 1584 N N . GLU A 1 205 ? 17.196 -6.539 -7.277 1.00 95.06 205 GLU A N 1
ATOM 1585 C CA . GLU A 1 205 ? 17.536 -7.968 -7.338 1.00 95.06 205 GLU A CA 1
ATOM 1586 C C . GLU A 1 205 ? 17.182 -8.724 -6.048 1.00 95.06 205 GLU A C 1
ATOM 1588 O O . GLU A 1 205 ? 16.615 -9.825 -6.096 1.00 95.06 205 GLU A O 1
ATOM 1593 N N . ALA A 1 206 ? 17.452 -8.121 -4.887 1.00 96.12 206 ALA A N 1
ATOM 1594 C CA . ALA A 1 206 ? 17.073 -8.689 -3.596 1.00 96.12 206 ALA A CA 1
ATOM 1595 C C . ALA A 1 206 ? 15.544 -8.837 -3.466 1.00 96.12 206 ALA A C 1
ATOM 1597 O O . ALA A 1 206 ? 15.047 -9.879 -3.036 1.00 96.12 206 ALA A O 1
ATOM 1598 N N . LEU A 1 207 ? 14.784 -7.833 -3.910 1.00 96.69 207 LEU A N 1
ATOM 1599 C CA . LEU A 1 207 ? 13.319 -7.851 -3.898 1.00 96.69 207 LEU A CA 1
ATOM 1600 C C . LEU A 1 207 ? 12.717 -8.834 -4.913 1.00 96.69 207 LEU A C 1
ATOM 1602 O O . LEU A 1 207 ? 11.723 -9.489 -4.619 1.00 96.69 207 LEU A O 1
ATOM 1606 N N . VAL A 1 208 ? 13.323 -9.009 -6.089 1.00 95.75 208 VAL A N 1
ATOM 1607 C CA . VAL A 1 208 ? 12.893 -10.053 -7.041 1.00 95.75 208 VAL A CA 1
ATOM 1608 C C . VAL A 1 208 ? 13.004 -11.448 -6.415 1.00 95.75 208 VAL A C 1
ATOM 1610 O O . VAL A 1 208 ? 12.155 -12.317 -6.674 1.00 95.75 208 VAL A O 1
ATOM 1613 N N . SER A 1 209 ? 14.030 -11.648 -5.582 1.00 94.38 209 SER A N 1
ATOM 1614 C CA . SER A 1 209 ? 14.315 -12.909 -4.893 1.00 94.38 209 SER A CA 1
ATOM 1615 C C . SER A 1 209 ? 13.335 -13.210 -3.752 1.00 94.38 209 SER A C 1
ATOM 1617 O O . SER A 1 209 ? 13.047 -14.383 -3.515 1.00 94.38 209 SER A O 1
ATOM 1619 N N . SER A 1 210 ? 12.758 -12.192 -3.096 1.00 95.19 210 SER A N 1
ATOM 1620 C CA . SER A 1 210 ? 11.770 -12.382 -2.013 1.00 95.19 210 SER A CA 1
ATOM 1621 C C . SER A 1 210 ? 10.424 -12.934 -2.494 1.00 95.19 210 SER A C 1
ATOM 1623 O O . SER A 1 210 ? 9.641 -13.458 -1.703 1.00 95.19 210 SER A O 1
ATOM 1625 N N . ARG A 1 211 ? 10.158 -12.840 -3.804 1.00 95.31 211 ARG A N 1
ATOM 1626 C CA . ARG A 1 211 ? 8.884 -13.201 -4.446 1.00 95.31 211 ARG A CA 1
ATOM 1627 C C . ARG A 1 211 ? 7.666 -12.396 -3.972 1.00 95.31 211 ARG A C 1
ATOM 1629 O O . ARG A 1 211 ? 6.540 -12.798 -4.248 1.00 95.31 211 ARG A O 1
ATOM 1636 N N . ALA A 1 212 ? 7.888 -11.259 -3.320 1.00 97.31 212 ALA A N 1
ATOM 1637 C CA . ALA A 1 212 ? 6.844 -10.284 -3.029 1.00 97.31 212 ALA A CA 1
ATOM 1638 C C . ALA A 1 212 ? 6.256 -9.685 -4.316 1.00 97.31 212 ALA A C 1
ATOM 1640 O O . ALA A 1 212 ? 6.894 -9.714 -5.375 1.00 97.31 212 ALA A O 1
ATOM 1641 N N . LEU A 1 213 ? 5.070 -9.087 -4.204 1.00 98.06 213 LEU A N 1
ATOM 1642 C CA . LEU A 1 213 ? 4.580 -8.177 -5.232 1.00 98.06 213 LEU A CA 1
ATOM 1643 C C . LEU A 1 213 ? 5.252 -6.814 -5.042 1.00 98.06 213 LEU A C 1
ATOM 1645 O O . LEU A 1 213 ? 5.230 -6.259 -3.945 1.00 98.06 213 LEU A O 1
ATOM 1649 N N . VAL A 1 214 ? 5.858 -6.267 -6.092 1.00 97.88 214 VAL A N 1
ATOM 1650 C CA . VAL A 1 214 ? 6.680 -5.057 -6.013 1.00 97.88 214 VAL A CA 1
ATOM 1651 C C . VAL A 1 214 ? 6.304 -4.081 -7.119 1.00 97.88 214 VAL A C 1
ATOM 1653 O O . VAL A 1 214 ? 6.326 -4.442 -8.291 1.00 97.88 214 VAL A O 1
ATOM 1656 N N . TRP A 1 215 ? 6.036 -2.828 -6.755 1.00 97.50 215 TRP A N 1
ATOM 1657 C CA . TRP A 1 215 ? 5.962 -1.696 -7.678 1.00 97.50 215 TRP A CA 1
ATOM 1658 C C . TRP A 1 215 ? 7.151 -0.781 -7.425 1.00 97.50 215 TRP A C 1
ATOM 1660 O O . TRP A 1 215 ? 7.227 -0.112 -6.397 1.00 97.50 215 TRP A O 1
ATOM 1670 N N . PHE A 1 216 ? 8.074 -0.759 -8.379 1.00 96.44 216 PHE A N 1
ATOM 1671 C CA . PHE A 1 216 ? 9.316 -0.006 -8.323 1.00 96.44 216 PHE A CA 1
ATOM 1672 C C . PHE A 1 216 ? 9.273 1.139 -9.341 1.00 96.44 216 PHE A C 1
ATOM 1674 O O . PHE A 1 216 ? 9.588 0.965 -10.519 1.00 96.44 216 PHE A O 1
ATOM 1681 N N . ALA A 1 217 ? 8.871 2.330 -8.903 1.00 94.12 217 ALA A N 1
ATOM 1682 C CA . ALA A 1 217 ? 8.903 3.532 -9.723 1.00 94.12 217 ALA A CA 1
ATOM 1683 C C . ALA A 1 217 ? 10.305 4.158 -9.709 1.00 94.12 217 ALA A C 1
ATOM 1685 O O . ALA A 1 217 ? 10.865 4.460 -8.655 1.00 94.12 217 ALA A O 1
ATOM 1686 N N . THR A 1 218 ? 10.882 4.360 -10.895 1.00 91.50 218 THR A N 1
ATOM 1687 C CA . THR A 1 218 ? 12.260 4.842 -11.043 1.00 91.50 218 THR A CA 1
ATOM 1688 C C . THR A 1 218 ? 12.426 5.818 -12.203 1.00 91.50 218 THR A C 1
ATOM 1690 O O . THR A 1 218 ? 11.649 5.842 -13.160 1.00 91.50 218 THR A O 1
ATOM 1693 N N . HIS A 1 219 ? 13.489 6.617 -12.116 1.00 88.31 219 HIS A N 1
ATOM 1694 C CA . HIS A 1 219 ? 13.991 7.466 -13.203 1.00 88.31 219 HIS A CA 1
ATOM 1695 C C . HIS A 1 219 ? 15.174 6.842 -13.933 1.00 88.31 219 HIS A C 1
ATOM 1697 O O . HIS A 1 219 ? 15.537 7.288 -15.021 1.00 88.31 219 HIS A O 1
ATOM 1703 N N . PHE A 1 220 ? 15.759 5.794 -13.356 1.00 90.50 220 PHE A N 1
ATOM 1704 C CA . PHE A 1 220 ? 16.855 5.059 -13.957 1.00 90.50 220 PHE A CA 1
ATOM 1705 C C . PHE A 1 220 ? 16.327 4.152 -15.069 1.00 90.50 220 PHE A C 1
ATOM 1707 O O . PHE A 1 220 ? 15.851 3.047 -14.815 1.00 90.50 220 PHE A O 1
ATOM 1714 N N . LYS A 1 221 ? 16.415 4.617 -16.318 1.00 89.56 221 LYS A N 1
ATOM 1715 C CA . LYS A 1 221 ? 16.036 3.815 -17.494 1.00 89.56 221 LYS A CA 1
ATOM 1716 C C . LYS A 1 221 ? 16.896 2.557 -17.619 1.00 89.56 221 LYS A C 1
ATOM 1718 O O . LYS A 1 221 ? 16.366 1.497 -17.928 1.00 89.56 221 LYS A O 1
ATOM 1723 N N . ASP A 1 222 ? 18.181 2.664 -17.289 1.00 91.50 222 ASP A N 1
ATOM 1724 C CA . ASP A 1 222 ? 19.116 1.536 -17.321 1.00 91.50 222 ASP A CA 1
ATOM 1725 C C . ASP A 1 222 ? 18.695 0.417 -16.362 1.00 91.50 222 ASP A C 1
ATOM 1727 O O . ASP A 1 222 ? 18.829 -0.756 -16.698 1.00 91.50 222 ASP A O 1
ATOM 1731 N N . LEU A 1 223 ? 18.098 0.758 -15.211 1.00 92.81 223 LEU A N 1
ATOM 1732 C CA . LEU A 1 223 ? 17.559 -0.233 -14.277 1.00 92.81 223 LEU A CA 1
ATOM 1733 C C . LEU A 1 223 ? 16.441 -1.055 -14.927 1.00 92.81 223 LEU A C 1
ATOM 1735 O O . LEU A 1 223 ? 16.428 -2.273 -14.782 1.00 92.81 223 LEU A O 1
ATOM 1739 N N . ALA A 1 224 ? 15.532 -0.414 -15.668 1.00 91.62 224 ALA A N 1
ATOM 1740 C CA . ALA A 1 224 ? 14.464 -1.114 -16.385 1.00 91.62 224 ALA A CA 1
ATOM 1741 C C . ALA A 1 224 ? 15.026 -2.040 -17.475 1.00 91.62 224 ALA A C 1
ATOM 1743 O O . ALA A 1 224 ? 14.559 -3.168 -17.626 1.00 91.62 224 ALA A O 1
ATOM 1744 N N . THR A 1 225 ? 16.054 -1.592 -18.201 1.00 92.69 225 THR A N 1
ATOM 1745 C CA . THR A 1 225 ? 16.727 -2.407 -19.222 1.00 92.69 225 THR A CA 1
ATOM 1746 C C . THR A 1 225 ? 17.384 -3.641 -18.604 1.00 92.69 225 THR A C 1
ATOM 1748 O O . THR A 1 225 ? 17.112 -4.752 -19.042 1.00 92.69 225 THR A O 1
ATOM 1751 N N . ILE A 1 226 ? 18.195 -3.464 -17.554 1.00 93.94 226 ILE A N 1
ATOM 1752 C CA . ILE A 1 226 ? 18.954 -4.556 -16.923 1.00 93.94 226 ILE A CA 1
ATOM 1753 C C . ILE A 1 226 ? 18.014 -5.554 -16.233 1.00 93.94 226 ILE A C 1
ATOM 1755 O O . ILE A 1 226 ? 18.174 -6.766 -16.356 1.00 93.94 226 ILE A O 1
ATOM 1759 N N . MET A 1 227 ? 17.009 -5.061 -15.508 1.00 94.56 227 MET A N 1
ATOM 1760 C CA . MET A 1 227 ? 16.083 -5.927 -14.778 1.00 94.56 227 MET A CA 1
ATOM 1761 C C . MET A 1 227 ? 15.067 -6.618 -15.691 1.00 94.56 227 MET A C 1
ATOM 1763 O O . MET A 1 227 ? 14.524 -7.648 -15.299 1.00 94.56 227 MET A O 1
ATOM 1767 N N . GLY A 1 228 ? 14.823 -6.096 -16.898 1.00 90.19 228 GLY A N 1
ATOM 1768 C CA . GLY A 1 228 ? 13.871 -6.666 -17.856 1.00 90.19 228 GLY A CA 1
ATOM 1769 C C . GLY A 1 228 ? 14.200 -8.094 -18.305 1.00 90.19 228 GLY A C 1
ATOM 1770 O O . GLY A 1 228 ? 13.307 -8.815 -18.736 1.00 90.19 228 GLY A O 1
ATOM 1771 N N . GLU A 1 229 ? 15.453 -8.531 -18.160 1.00 88.88 229 GLU A N 1
ATOM 1772 C CA . GLU A 1 229 ? 15.882 -9.904 -18.462 1.00 88.88 229 GLU A CA 1
ATOM 1773 C C . GLU A 1 229 ? 15.578 -10.900 -17.323 1.00 88.88 229 GLU A C 1
ATOM 1775 O O . GLU A 1 229 ? 15.708 -12.115 -17.488 1.00 88.88 229 GLU A O 1
ATOM 1780 N N . ARG A 1 230 ? 15.178 -10.417 -16.138 1.00 92.25 230 ARG A N 1
ATOM 1781 C CA . ARG A 1 230 ? 14.932 -11.258 -14.959 1.00 92.25 230 ARG A CA 1
ATOM 1782 C C . ARG A 1 230 ? 13.516 -11.845 -14.983 1.00 92.25 230 ARG A C 1
ATOM 1784 O O . ARG A 1 230 ? 12.523 -11.148 -15.177 1.00 92.25 230 ARG A O 1
ATOM 1791 N N . ALA A 1 231 ? 13.397 -13.135 -14.669 1.00 91.50 231 ALA A N 1
ATOM 1792 C CA . ALA A 1 231 ? 12.102 -13.807 -14.578 1.00 91.50 231 ALA A CA 1
ATOM 1793 C C . ALA A 1 231 ? 11.222 -13.219 -13.458 1.00 91.50 231 ALA A C 1
ATOM 1795 O O . ALA A 1 231 ? 11.600 -13.210 -12.281 1.00 91.50 231 ALA A O 1
ATOM 1796 N N . GLY A 1 232 ? 10.006 -12.797 -13.805 1.00 91.81 232 GLY A N 1
ATOM 1797 C CA . GLY A 1 232 ? 9.097 -12.142 -12.863 1.00 91.81 232 GLY A CA 1
ATOM 1798 C C . GLY A 1 232 ? 9.022 -10.626 -12.994 1.00 91.81 232 GLY A C 1
ATOM 1799 O O . GLY A 1 232 ? 8.153 -10.035 -12.352 1.00 91.81 232 GLY A O 1
ATOM 1800 N N . VAL A 1 233 ? 9.919 -10.017 -13.778 1.00 96.44 233 VAL A N 1
ATOM 1801 C CA . VAL A 1 233 ? 9.992 -8.567 -13.965 1.00 96.44 233 VAL A CA 1
ATOM 1802 C C . VAL A 1 233 ? 9.198 -8.141 -15.194 1.00 96.44 233 VAL A C 1
ATOM 1804 O O . VAL A 1 233 ? 9.301 -8.743 -16.259 1.00 96.44 233 VAL A O 1
ATOM 1807 N N . GLN A 1 234 ? 8.420 -7.075 -15.043 1.00 95.62 234 GLN A N 1
ATOM 1808 C CA . GLN A 1 234 ? 7.675 -6.434 -16.112 1.00 95.62 234 GLN A CA 1
ATOM 1809 C C . GLN A 1 234 ? 7.971 -4.935 -16.116 1.00 95.62 234 GLN A C 1
ATOM 1811 O O . GLN A 1 234 ? 7.905 -4.263 -15.087 1.00 95.62 234 GLN A O 1
ATOM 1816 N N . ASN A 1 235 ? 8.296 -4.411 -17.296 1.00 93.50 235 ASN A N 1
ATOM 1817 C CA . ASN A 1 235 ? 8.546 -2.991 -17.501 1.00 93.50 235 ASN A CA 1
ATOM 1818 C C . ASN A 1 235 ? 7.257 -2.298 -17.945 1.00 93.50 235 ASN A C 1
ATOM 1820 O O . ASN A 1 235 ? 6.685 -2.636 -18.980 1.00 93.50 235 ASN A O 1
ATOM 1824 N N . LEU A 1 236 ? 6.831 -1.303 -17.175 1.00 92.50 236 LEU A N 1
ATOM 1825 C CA . LEU A 1 236 ? 5.696 -0.435 -17.454 1.00 92.50 236 LEU A CA 1
ATOM 1826 C C . LEU A 1 236 ? 6.182 0.994 -17.720 1.00 92.50 236 LEU A C 1
ATOM 1828 O O . LEU A 1 236 ? 7.158 1.481 -17.133 1.00 92.50 236 LEU A O 1
ATOM 1832 N N . HIS A 1 237 ? 5.471 1.691 -18.600 1.00 88.19 237 HIS A N 1
ATOM 1833 C CA . HIS A 1 237 ? 5.763 3.076 -18.942 1.00 88.19 237 HIS A CA 1
ATOM 1834 C C . HIS A 1 237 ? 4.488 3.910 -18.936 1.00 88.19 237 HIS A C 1
ATOM 1836 O O . HIS A 1 237 ? 3.523 3.579 -19.622 1.00 88.19 237 HIS A O 1
ATOM 1842 N N . LEU A 1 238 ? 4.497 5.016 -18.192 1.00 83.50 238 LEU A N 1
ATOM 1843 C CA . LEU A 1 238 ? 3.413 5.993 -18.246 1.00 83.50 238 LEU A CA 1
ATOM 1844 C C . LEU A 1 238 ? 3.656 6.954 -19.408 1.00 83.50 238 LEU A C 1
ATOM 1846 O O . LEU A 1 238 ? 4.579 7.772 -19.366 1.00 83.50 238 LEU A O 1
ATOM 1850 N N . ALA A 1 239 ? 2.819 6.835 -20.437 1.00 74.31 239 ALA A N 1
ATOM 1851 C CA . ALA A 1 239 ? 2.878 7.677 -21.621 1.00 74.31 239 ALA A CA 1
ATOM 1852 C C . ALA A 1 239 ? 2.504 9.132 -21.298 1.00 74.31 239 ALA A C 1
ATOM 1854 O O . ALA A 1 239 ? 1.617 9.407 -20.491 1.00 74.31 239 ALA A O 1
ATOM 1855 N N . VAL A 1 240 ? 3.167 10.071 -21.974 1.00 67.44 240 VAL A N 1
ATOM 1856 C CA . VAL A 1 240 ? 2.820 11.495 -21.949 1.00 67.44 240 VAL A CA 1
ATOM 1857 C C . VAL A 1 240 ? 2.189 11.836 -23.290 1.00 67.44 240 VAL A C 1
ATOM 1859 O O . VAL A 1 240 ? 2.840 11.730 -24.327 1.00 67.44 240 VAL A O 1
ATOM 1862 N N . GLN A 1 241 ? 0.925 12.249 -23.275 1.00 61.19 241 GLN A N 1
ATOM 1863 C CA . GLN A 1 241 ? 0.260 12.761 -24.466 1.00 61.19 241 GLN A CA 1
ATOM 1864 C C . GLN A 1 241 ? 0.448 14.279 -24.507 1.00 61.19 241 GLN A C 1
ATOM 1866 O O . GLN A 1 241 ? -0.112 15.006 -23.690 1.00 61.19 241 GLN A O 1
ATOM 1871 N N . VAL A 1 242 ? 1.268 14.764 -25.440 1.00 56.09 242 VAL A N 1
ATOM 1872 C CA . VAL A 1 242 ? 1.375 16.201 -25.711 1.00 56.09 242 VAL A CA 1
ATOM 1873 C C . VAL A 1 242 ? 0.232 16.558 -26.652 1.00 56.09 242 VAL A C 1
ATOM 1875 O O . VAL A 1 242 ? 0.274 16.226 -27.835 1.00 56.09 242 VAL A O 1
ATOM 1878 N N . SER A 1 243 ? -0.815 17.201 -26.140 1.00 50.19 243 SER A N 1
ATOM 1879 C CA . SER A 1 243 ? -1.836 17.795 -27.000 1.00 50.19 243 SER A CA 1
ATOM 1880 C C . SER A 1 243 ? -1.196 18.957 -27.759 1.00 50.19 243 SER A C 1
ATOM 1882 O O . SER A 1 243 ? -0.867 19.978 -27.152 1.00 50.19 243 SER A O 1
ATOM 1884 N N . SER A 1 244 ? -0.991 18.815 -29.070 1.00 42.94 244 SER A N 1
ATOM 1885 C CA . SER A 1 244 ? -0.628 19.946 -29.922 1.00 42.94 244 SER A CA 1
ATOM 1886 C C . SER A 1 244 ? -1.786 20.937 -29.903 1.00 42.94 244 SER A C 1
ATOM 1888 O O . SER A 1 244 ? -2.812 20.710 -30.546 1.00 42.94 244 SER A O 1
ATOM 1890 N N . ILE A 1 245 ? -1.638 22.011 -29.129 1.00 44.12 245 ILE A N 1
ATOM 1891 C CA . ILE A 1 245 ? -2.497 23.183 -29.254 1.00 44.12 245 ILE A CA 1
ATOM 1892 C C . ILE A 1 245 ? -2.329 23.664 -30.694 1.00 44.12 245 ILE A C 1
ATOM 1894 O O . ILE A 1 245 ? -1.209 23.868 -31.165 1.00 44.12 245 ILE A O 1
ATOM 1898 N N . LEU A 1 246 ? -3.459 23.718 -31.391 1.00 40.59 246 LEU A N 1
ATOM 1899 C CA . LEU A 1 246 ? -3.626 24.100 -32.784 1.00 40.59 246 LEU A CA 1
ATOM 1900 C C . LEU A 1 246 ? -2.668 25.232 -33.169 1.00 40.59 246 LEU A C 1
ATOM 1902 O O . LEU A 1 246 ? -2.778 26.352 -32.679 1.00 40.59 246 LEU A O 1
ATOM 1906 N N . THR A 1 247 ? -1.747 24.941 -34.084 1.00 39.84 247 THR A N 1
ATOM 1907 C CA . THR A 1 247 ? -1.188 25.975 -34.949 1.00 39.84 247 THR A CA 1
ATOM 1908 C C . THR A 1 247 ? -2.340 26.391 -35.856 1.00 39.84 247 THR A C 1
ATOM 1910 O O . THR A 1 247 ? -2.648 25.701 -36.830 1.00 39.84 247 THR A O 1
ATOM 1913 N N . GLU A 1 248 ? -3.047 27.458 -35.485 1.00 37.81 248 GLU A N 1
ATOM 1914 C CA . GLU A 1 248 ? -3.927 28.155 -36.415 1.00 37.81 248 GLU A CA 1
ATOM 1915 C C . GLU A 1 248 ? -3.073 28.572 -37.613 1.00 37.81 248 GLU A C 1
ATOM 1917 O O . GLU A 1 248 ? -2.177 29.411 -37.525 1.00 37.81 248 GLU A O 1
ATOM 1922 N N . ARG A 1 249 ? -3.314 27.880 -38.727 1.00 38.47 249 ARG A N 1
ATOM 1923 C CA . ARG A 1 249 ? -2.912 28.318 -40.054 1.00 38.47 249 ARG A CA 1
ATOM 1924 C C . ARG A 1 249 ? -3.716 29.577 -40.373 1.00 38.47 249 ARG A C 1
ATOM 1926 O O . ARG A 1 249 ? -4.945 29.525 -40.337 1.00 38.47 249 ARG A O 1
ATOM 1933 N N . VAL A 1 250 ? -3.014 30.651 -40.716 1.00 39.91 250 VAL A N 1
ATOM 1934 C CA . VAL A 1 250 ? -3.481 31.593 -41.742 1.00 39.91 250 VAL A CA 1
ATOM 1935 C C . VAL A 1 250 ? -2.984 31.068 -43.081 1.00 39.91 250 VAL A C 1
ATOM 1937 O O . VAL A 1 250 ? -1.817 30.610 -43.118 1.00 39.91 250 VAL A O 1
#

Secondary structure (DSSP, 8-state):
-HHHHHHHHHHHHHHHHHHHHHHHHHHHHHTTHHHHHHHHHHHHHHHHHHHHHHHHHHS--BPPEESSSEEEEEE--TTHHHH-SSPP--EEEEE-TTS-EEEEE--TTSSHHHHHHHHHHHHHHHHTT--BSSSEEEE---SEEEEEPPPS-----SS-HHHHHHHHHHHHHHH--TTEEEEEESTTTTS-HHHHHHHHHHHHHHHHHHT-EEEEE-S-HHHHHHHTTSTTEEEEE-------------

Organism: NCBI:txid45151

pLDDT: mean 89.2, std 13.16, range [37.81, 98.19]